Protein AF-0000000072254966 (afdb_homodimer)

Solvent-accessible surface area (backbone atoms only — not comparable to full-atom values): 16870 Å² total; per-residue (Å²): 113,71,63,57,55,50,41,51,53,49,13,50,52,51,27,52,51,52,52,51,55,43,63,76,34,54,67,30,45,53,33,52,59,44,36,44,52,54,52,34,62,50,32,58,75,76,39,90,63,24,69,60,50,33,49,54,46,30,24,39,54,38,12,44,63,61,29,46,61,55,28,50,29,53,67,72,52,50,38,56,61,62,52,63,43,81,63,83,49,84,58,27,58,52,52,12,44,38,51,48,26,46,52,53,34,45,73,71,45,56,86,80,48,75,86,52,45,70,61,46,50,56,46,33,52,51,25,29,51,53,28,47,47,45,41,71,66,41,87,42,62,59,42,38,52,20,47,50,52,30,47,51,53,52,52,48,50,50,60,68,63,58,125,112,72,62,56,55,49,43,51,52,50,13,51,53,50,27,50,50,51,51,52,55,44,63,75,34,55,68,29,45,53,32,54,59,45,35,41,51,55,52,32,61,51,32,58,76,75,37,90,62,23,69,62,51,33,48,55,46,31,24,41,54,38,12,45,63,62,29,46,61,54,27,51,28,53,66,72,53,50,36,58,63,61,51,64,44,80,62,83,50,82,58,28,58,53,52,12,44,38,50,48,26,48,51,53,35,44,70,71,46,56,86,79,46,74,87,52,47,70,61,45,52,56,48,32,52,51,25,30,52,52,29,47,48,46,42,71,66,40,87,42,63,59,42,38,52,20,48,49,52,30,48,50,54,52,53,49,50,51,60,68,63,57,126

Organism: Cyanidioschyzon merolae (strain NIES-3377 / 10D) (NCBI:txid280699)

Foldseek 3Di:
DVLVVVLVVLLVVVLVVLVVVLVVVVVLNVVLLVVLVVQLVVCVVPHPPSLVLSLLLLLLSLLQVSCLVVLVCVQVVVVVVVVVPCPVDPVSNLSSSLVRSLVSSCVNNVVVDDVCVVVSSVSNSVSNCVNNVLSVVDNHSVVSVVVSVVVSVVSVVCSVPVD/DVLVVVLVVLLVVVLVVLVVVLVVVVVLNVVLLVVLVVVLVVCVVPHPVSLVLSLLLLLLSLLQVSCLVVLVCVQVVVVVVVVVPCPVDPVSNLSSSLVRSLVSSCVNNVVVDDVCVVVSSVSNSVSNCVNNVLSVVDNHSVVSVVVSVVVSVVSVVCSVPVD

Sequence (326 aa):
MRDIKQINQESLNLSLRWVKHLWRRPLTLVLSLAQPLLWYWLWQRYHTAAPWRFFMWATFSHGIHSALPLVFDREFGFWDRIWVAPLVSRSSIWISLLGVNWMLTCLTCVWLGYQLLPLMMWLTWLATSLSVGLALWLPSHTSFLASVWLINAFVMLILLDLNMRDIKQINQESLNLSLRWVKHLWRRPLTLVLSLAQPLLWYWLWQRYHTAAPWRFFMWATFSHGIHSALPLVFDREFGFWDRIWVAPLVSRSSIWISLLGVNWMLTCLTCVWLGYQLLPLMMWLTWLATSLSVGLALWLPSHTSFLASVWLINAFVMLILLDLN

Radius of gyration: 21.11 Å; Cα contacts (8 Å, |Δi|>4): 309; chains: 2; bounding box: 71×51×35 Å

pLDDT: mean 86.18, std 11.25, range [48.38, 96.81]

Structure (mmCIF, N/CA/C/O backbone):
data_AF-0000000072254966-model_v1
#
loop_
_entity.id
_entity.type
_entity.pdbx_description
1 polymer 'Ycf38 protein'
#
loop_
_atom_site.group_PDB
_atom_site.id
_atom_site.type_symbol
_atom_site.label_atom_id
_atom_site.label_alt_id
_atom_site.label_comp_id
_atom_site.label_asym_id
_atom_site.label_entity_id
_atom_site.label_seq_id
_atom_site.pdbx_PDB_ins_code
_atom_site.Cartn_x
_atom_site.Cartn_y
_atom_site.Cartn_z
_atom_site.occupancy
_atom_site.B_iso_or_equiv
_atom_site.auth_seq_id
_atom_site.auth_comp_id
_atom_site.auth_asym_id
_atom_site.auth_atom_id
_atom_site.pdbx_PDB_model_num
ATOM 1 N N . MET A 1 1 ? -29.969 20.797 18.719 1 49.38 1 MET A N 1
ATOM 2 C CA . MET A 1 1 ? -30.156 21.047 17.297 1 49.38 1 MET A CA 1
ATOM 3 C C . MET A 1 1 ? -28.953 21.766 16.703 1 49.38 1 MET A C 1
ATOM 5 O O . MET A 1 1 ? -28.562 21.484 15.562 1 49.38 1 MET A O 1
ATOM 9 N N . ARG A 1 2 ? -28.297 22.672 17.516 1 60.19 2 ARG A N 1
ATOM 10 C CA . ARG A 1 2 ? -27.141 23.5 17.172 1 60.19 2 ARG A CA 1
ATOM 11 C C . ARG A 1 2 ? -25.891 22.641 17 1 60.19 2 ARG A C 1
ATOM 13 O O . ARG A 1 2 ? -25.094 22.859 16.078 1 60.19 2 ARG A O 1
ATOM 20 N N . ASP A 1 3 ? -26.125 21.547 17.562 1 80.75 3 ASP A N 1
ATOM 21 C CA . ASP A 1 3 ? -24.938 20.688 17.594 1 80.75 3 ASP A CA 1
ATOM 22 C C . ASP A 1 3 ? -24.828 19.859 16.328 1 80.75 3 ASP A C 1
ATOM 24 O O . ASP A 1 3 ? -23.734 19.703 15.766 1 80.75 3 ASP A O 1
ATOM 28 N N . ILE A 1 4 ? -26.109 19.641 15.766 1 82.69 4 ILE A N 1
ATOM 29 C CA . ILE A 1 4 ? -26.109 18.844 14.547 1 82.69 4 ILE A CA 1
ATOM 30 C C . ILE A 1 4 ? -25.703 19.703 13.359 1 82.69 4 ILE A C 1
ATOM 32 O O . ILE A 1 4 ? -24.984 19.266 12.461 1 82.69 4 ILE A O 1
ATOM 36 N N . LYS A 1 5 ? -26.188 20.969 13.359 1 86.56 5 LYS A N 1
ATOM 37 C CA . LYS A 1 5 ? -25.844 21.891 12.273 1 86.56 5 LYS A CA 1
ATOM 38 C C . LYS A 1 5 ? -24.344 22.172 12.25 1 86.56 5 LYS A C 1
ATOM 40 O O . LYS A 1 5 ? -23.734 22.25 11.172 1 86.56 5 LYS A O 1
ATOM 45 N N . GLN A 1 6 ? -23.812 22.328 13.352 1 85.75 6 GLN A N 1
ATOM 46 C CA . GLN A 1 6 ? -22.391 22.594 13.453 1 85.75 6 GLN A CA 1
ATOM 47 C C . GLN A 1 6 ? -21.562 21.391 12.992 1 85.75 6 GLN A C 1
ATOM 49 O O . GLN A 1 6 ? -20.562 21.547 12.305 1 85.75 6 GLN A O 1
ATOM 54 N N . ILE A 1 7 ? -22.047 20.219 13.359 1 86.94 7 ILE A N 1
ATOM 55 C CA . ILE A 1 7 ? -21.375 19 12.953 1 86.94 7 ILE A CA 1
ATOM 56 C C . ILE A 1 7 ? -21.422 18.859 11.438 1 86.94 7 ILE A C 1
ATOM 58 O O . ILE A 1 7 ? -20.438 18.469 10.805 1 86.94 7 ILE A O 1
ATOM 62 N N . ASN A 1 8 ? -22.516 19.172 10.883 1 91.25 8 ASN A N 1
ATOM 63 C CA . ASN A 1 8 ? -22.672 19.062 9.438 1 91.25 8 ASN A CA 1
ATOM 64 C C . ASN A 1 8 ? -21.766 20.062 8.703 1 91.25 8 ASN A C 1
ATOM 66 O O . ASN A 1 8 ? -21.156 19.703 7.691 1 91.25 8 ASN A O 1
ATOM 70 N N . GLN A 1 9 ? -21.688 21.219 9.188 1 91.25 9 GLN A N 1
ATOM 71 C CA . GLN A 1 9 ? -20.844 22.234 8.555 1 91.25 9 GLN A CA 1
ATOM 72 C C . GLN A 1 9 ? -19.359 21.875 8.672 1 91.25 9 GLN A C 1
ATOM 74 O O . GLN A 1 9 ? -18.609 22.016 7.707 1 91.25 9 GLN A O 1
ATOM 79 N N . GLU A 1 10 ? -19.047 21.422 9.812 1 88.62 10 GLU A N 1
ATOM 80 C CA . GLU A 1 10 ? -17.672 20.984 10.031 1 88.62 10 GLU A CA 1
ATOM 81 C C . GLU A 1 1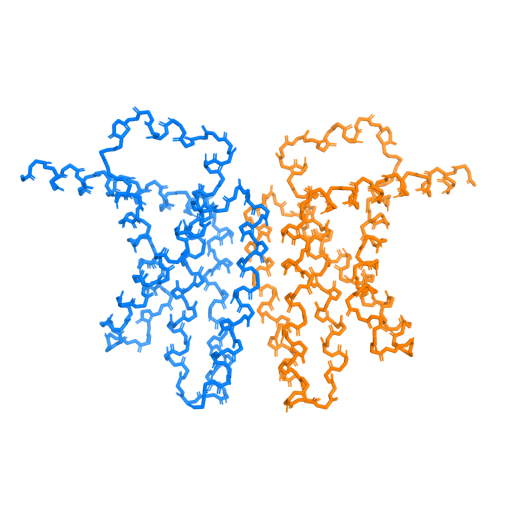0 ? -17.297 19.828 9.125 1 88.62 10 GLU A C 1
ATOM 83 O O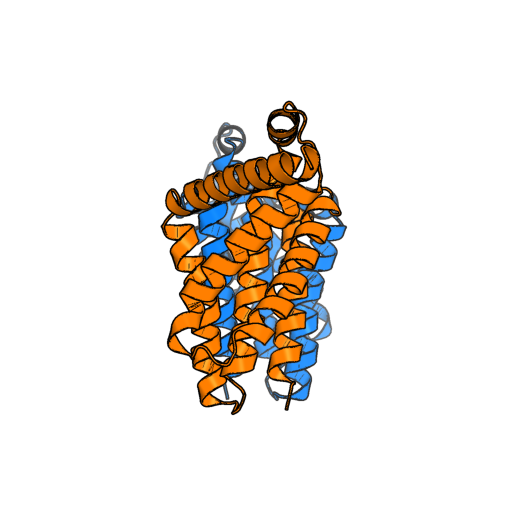 . GLU A 1 10 ? -16.219 19.797 8.531 1 88.62 10 GLU A O 1
ATOM 88 N N . SER A 1 11 ? -18.188 18.891 9.094 1 92.75 11 SER A N 1
ATOM 89 C CA . SER A 1 11 ? -17.953 17.719 8.25 1 92.75 11 SER A CA 1
ATOM 90 C C . SER A 1 11 ? -17.812 18.109 6.785 1 92.75 11 SER A C 1
ATOM 92 O O . SER A 1 11 ? -16.953 17.594 6.074 1 92.75 11 SER A O 1
ATOM 94 N N . LEU A 1 12 ? -18.594 19.016 6.359 1 93.94 12 LEU A N 1
ATOM 95 C CA . LEU A 1 12 ? -18.531 19.453 4.973 1 93.94 12 LEU A CA 1
ATOM 96 C C . LEU A 1 12 ? -17.234 20.188 4.688 1 93.94 12 LEU A C 1
ATOM 98 O O . LEU A 1 12 ? -16.625 20 3.633 1 93.94 12 LEU A O 1
ATOM 102 N N . ASN A 1 13 ? -16.734 21 5.547 1 91.19 13 ASN A N 1
ATOM 103 C CA . ASN A 1 13 ? -15.477 21.719 5.383 1 91.19 13 ASN A CA 1
ATOM 104 C C . ASN A 1 13 ? -14.289 20.75 5.328 1 91.19 13 ASN A C 1
ATOM 106 O O . ASN A 1 13 ? -13.383 20.922 4.512 1 91.19 13 ASN A O 1
ATOM 110 N N . LEU A 1 14 ? -14.375 19.812 6.188 1 90.5 14 LEU A N 1
ATOM 111 C CA . LEU A 1 14 ? -13.312 18.812 6.207 1 90.5 14 LEU A CA 1
ATOM 112 C C . LEU A 1 14 ? -13.312 18 4.926 1 90.5 14 LEU A C 1
ATOM 114 O O . LEU A 1 14 ? -12.25 17.703 4.371 1 90.5 14 LEU A O 1
ATOM 118 N N . SER A 1 15 ? -14.539 17.625 4.535 1 94.5 15 SER A N 1
ATOM 119 C CA . SER A 1 15 ? -14.648 16.891 3.285 1 94.5 15 SER A CA 1
ATOM 120 C C . SER A 1 15 ? -14.078 17.672 2.115 1 94.5 15 SER A C 1
ATOM 122 O O . SER A 1 15 ? -13.344 17.125 1.287 1 94.5 15 SER A O 1
ATOM 124 N N . LEU A 1 16 ? -14.344 18.906 2.004 1 94.06 16 LEU A N 1
ATOM 125 C CA . LEU A 1 16 ? -13.852 19.766 0.926 1 94.06 16 LEU A CA 1
ATOM 126 C C . LEU A 1 16 ? -12.336 19.891 0.977 1 94.06 16 LEU A C 1
ATOM 128 O O . LEU A 1 16 ? -11.672 19.922 -0.065 1 94.06 16 LEU A O 1
ATOM 132 N N . ARG A 1 17 ? -11.844 19.938 2.148 1 89.19 17 ARG A N 1
ATOM 133 C CA . ARG A 1 17 ? -10.391 19.984 2.318 1 89.19 17 ARG A CA 1
ATOM 134 C C . ARG A 1 17 ? -9.734 18.734 1.741 1 89.19 17 ARG A C 1
ATOM 136 O O . ARG A 1 17 ? -8.727 18.812 1.043 1 89.19 17 ARG A O 1
ATOM 143 N N . TRP A 1 18 ? -10.328 17.641 2.012 1 91.25 18 TRP A N 1
ATOM 144 C CA . TRP A 1 18 ? -9.781 16.375 1.536 1 91.25 18 TRP A CA 1
ATOM 145 C C . TRP A 1 18 ? -9.898 16.266 0.019 1 91.25 18 TRP A C 1
ATOM 147 O O . TRP A 1 18 ? -8.969 15.805 -0.649 1 91.25 18 TRP A O 1
ATOM 157 N N . VAL A 1 19 ? -11 16.656 -0.445 1 93.62 19 VAL A N 1
ATOM 158 C CA . VAL A 1 19 ? -11.219 16.609 -1.888 1 93.62 19 VAL A CA 1
ATOM 159 C C . VAL A 1 19 ? -10.211 17.5 -2.592 1 93.62 19 VAL A C 1
ATOM 161 O O . VAL A 1 19 ? -9.633 17.125 -3.615 1 93.62 19 VAL A O 1
ATOM 164 N N . LYS A 1 20 ? -9.992 18.688 -2.082 1 92.56 20 LYS A N 1
ATOM 165 C CA . LYS A 1 20 ? -9.016 19.609 -2.652 1 92.56 20 LYS A CA 1
ATOM 166 C C . LYS A 1 20 ? -7.613 19.016 -2.617 1 92.56 20 LYS A C 1
ATOM 168 O O . LYS A 1 20 ? -6.848 19.172 -3.574 1 92.56 20 LYS A O 1
ATOM 173 N N . HIS A 1 21 ? -7.344 18.391 -1.509 1 87.94 21 HIS A N 1
ATOM 174 C CA . HIS A 1 21 ? -6.055 17.719 -1.361 1 87.94 21 HIS A CA 1
ATOM 175 C C . HIS A 1 21 ? -5.852 16.656 -2.441 1 87.94 21 HIS A C 1
ATOM 177 O O . HIS A 1 21 ? -4.797 16.609 -3.076 1 87.94 21 HIS A O 1
ATOM 183 N N . LEU A 1 22 ? -6.816 15.883 -2.707 1 90.06 22 LEU A N 1
ATOM 184 C CA . LEU A 1 22 ? -6.758 14.836 -3.717 1 90.06 22 LEU A CA 1
ATOM 185 C C . LEU A 1 22 ? -6.664 15.43 -5.117 1 90.06 22 LEU A C 1
ATOM 187 O O . LEU A 1 22 ? -5.922 14.922 -5.965 1 90.06 22 LEU A O 1
ATOM 191 N N . TRP A 1 23 ? -7.375 16.516 -5.305 1 91.25 23 TRP A N 1
ATOM 192 C CA . TRP A 1 23 ? -7.418 17.156 -6.613 1 91.25 23 TRP A CA 1
ATOM 193 C C . TRP A 1 23 ? -6.059 17.75 -6.969 1 91.25 23 TRP A C 1
ATOM 195 O O . TRP A 1 23 ? -5.699 17.844 -8.148 1 91.25 23 TRP A O 1
ATOM 205 N N . ARG A 1 24 ? -5.316 18.141 -6.023 1 92.81 24 ARG A N 1
ATOM 206 C CA . ARG A 1 24 ? -4.016 18.766 -6.23 1 92.81 24 ARG A CA 1
ATOM 207 C C . ARG A 1 24 ? -2.936 17.719 -6.461 1 92.81 24 ARG A C 1
ATOM 209 O O . ARG A 1 24 ? -1.794 18.047 -6.785 1 92.81 24 ARG A O 1
ATOM 216 N N . ARG A 1 25 ? -3.277 16.484 -6.32 1 93 25 ARG A N 1
ATOM 217 C CA . ARG A 1 25 ? -2.377 15.359 -6.551 1 93 25 ARG A CA 1
ATOM 218 C C . ARG A 1 25 ? -2.945 14.406 -7.594 1 93 25 ARG A C 1
ATOM 220 O O . ARG A 1 25 ? -3.254 13.258 -7.289 1 93 25 ARG A O 1
ATOM 227 N N . PRO A 1 26 ? -2.953 14.836 -8.812 1 93.75 26 PRO A N 1
ATOM 228 C CA . PRO A 1 26 ? -3.668 14.086 -9.844 1 93.75 26 PRO A CA 1
ATOM 229 C C . PRO A 1 26 ? -3.057 12.711 -10.102 1 93.75 26 PRO A C 1
ATOM 231 O O . PRO A 1 26 ? -3.781 11.75 -10.391 1 93.75 26 PRO A O 1
ATOM 234 N N . LEU A 1 27 ? -1.745 12.617 -10 1 93.06 27 LEU A N 1
ATOM 235 C CA . LEU A 1 27 ? -1.116 11.312 -10.203 1 93.06 27 LEU A CA 1
ATOM 236 C C . LEU A 1 27 ? -1.581 10.32 -9.148 1 93.06 27 LEU A C 1
ATOM 238 O O . LEU A 1 27 ? -1.918 9.18 -9.469 1 93.06 27 LEU A O 1
ATOM 242 N N . THR A 1 28 ? -1.597 10.766 -7.922 1 92.94 28 THR A N 1
ATOM 243 C CA . THR A 1 28 ? -2.055 9.93 -6.816 1 92.94 28 THR A CA 1
ATOM 244 C C . THR A 1 28 ? -3.516 9.531 -7.008 1 92.94 28 THR A C 1
ATOM 246 O O . THR A 1 28 ? -3.871 8.359 -6.836 1 92.94 28 THR A O 1
ATOM 249 N N . LEU A 1 29 ? -4.297 10.5 -7.391 1 94.06 29 LEU A N 1
ATOM 250 C CA . LEU A 1 29 ? -5.727 10.273 -7.566 1 94.06 29 LEU A CA 1
ATOM 251 C C . LEU A 1 29 ? -5.984 9.258 -8.68 1 94.06 29 LEU A C 1
ATOM 253 O O . LEU A 1 29 ? -6.703 8.273 -8.477 1 94.06 29 LEU A O 1
ATOM 257 N N . VAL A 1 30 ? -5.402 9.391 -9.812 1 95.06 30 VAL A N 1
ATOM 258 C CA . VAL A 1 30 ? -5.621 8.531 -10.977 1 95.06 30 VAL A CA 1
ATOM 259 C C . VAL A 1 30 ? -5.168 7.105 -10.656 1 95.06 30 VAL A C 1
ATOM 261 O O . VAL A 1 30 ? -5.883 6.145 -10.938 1 95.06 30 VAL A O 1
ATOM 264 N N . LEU A 1 31 ? -4.012 7.012 -10.062 1 93.56 31 LEU A N 1
ATOM 265 C CA . LEU A 1 31 ? -3.465 5.695 -9.758 1 93.56 31 LEU A CA 1
ATOM 266 C C . LEU A 1 31 ? -4.32 4.969 -8.727 1 93.56 31 LEU A C 1
ATOM 268 O O . LEU A 1 31 ? -4.527 3.758 -8.828 1 93.56 31 LEU A O 1
ATOM 272 N N . SER A 1 32 ? -4.824 5.695 -7.762 1 92.44 32 SER A N 1
ATOM 273 C CA . SER A 1 32 ? -5.656 5.086 -6.727 1 92.44 32 SER A CA 1
ATOM 274 C C . SER A 1 32 ? -6.996 4.629 -7.297 1 92.44 32 SER A C 1
ATOM 276 O O . SER A 1 32 ? -7.543 3.609 -6.867 1 92.44 32 SER A O 1
ATOM 278 N N . LEU A 1 33 ? -7.512 5.336 -8.266 1 93.69 33 LEU A N 1
ATOM 279 C CA . LEU A 1 33 ? -8.781 4.98 -8.883 1 93.69 33 LEU A CA 1
ATOM 280 C C . LEU A 1 33 ? -8.609 3.814 -9.852 1 93.69 33 LEU A C 1
ATOM 282 O O . LEU A 1 33 ? -9.539 3.041 -10.07 1 93.69 33 LEU A O 1
ATOM 286 N N . ALA A 1 34 ? -7.445 3.701 -10.391 1 94.5 34 ALA A N 1
ATOM 287 C CA . ALA A 1 34 ? -7.172 2.699 -11.414 1 94.5 34 ALA A CA 1
ATOM 288 C C . ALA A 1 34 ? -7.066 1.304 -10.805 1 94.5 34 ALA A C 1
ATOM 290 O O . ALA A 1 34 ? -7.387 0.308 -11.461 1 94.5 34 ALA A O 1
ATOM 291 N N . GLN A 1 35 ? -6.684 1.299 -9.562 1 93.25 35 GLN A N 1
ATOM 292 C CA . GLN A 1 35 ? -6.363 0.006 -8.969 1 93.25 35 GLN A CA 1
ATOM 293 C C . GLN A 1 35 ? -7.605 -0.874 -8.859 1 93.25 35 GLN A C 1
ATOM 295 O O . GLN A 1 35 ? -7.605 -2.018 -9.32 1 93.25 35 GLN A O 1
ATOM 300 N N . PRO A 1 36 ? -8.711 -0.379 -8.344 1 92.12 36 PRO A N 1
ATOM 301 C CA . PRO A 1 36 ? -9.898 -1.229 -8.305 1 92.12 36 PRO A CA 1
ATOM 302 C C . PRO A 1 36 ? -10.383 -1.645 -9.695 1 92.12 36 PRO A C 1
ATOM 304 O O . PRO A 1 36 ? -10.914 -2.744 -9.859 1 92.12 36 PRO A O 1
ATOM 307 N N . LEU A 1 37 ? -10.18 -0.864 -10.68 1 92.06 37 LEU A N 1
ATOM 308 C CA . LEU A 1 37 ? -10.586 -1.167 -12.047 1 92.06 37 LEU A CA 1
ATOM 309 C C . LEU A 1 37 ? -9.773 -2.324 -12.617 1 92.06 37 LEU A C 1
ATOM 311 O O . LEU A 1 37 ? -10.297 -3.148 -13.367 1 92.06 37 LEU A O 1
ATOM 315 N N . LEU A 1 38 ? -8.617 -2.318 -12.266 1 91.12 38 LEU A N 1
ATOM 316 C CA . LEU A 1 38 ? -7.762 -3.414 -12.711 1 91.12 38 LEU A CA 1
ATOM 317 C C . LEU A 1 38 ? -8.266 -4.75 -12.172 1 91.12 38 LEU A C 1
ATOM 319 O O . LEU A 1 38 ? -8.344 -5.734 -12.906 1 91.12 38 LEU A O 1
ATOM 323 N N . TRP A 1 39 ? -8.602 -4.77 -10.914 1 89.5 39 TRP A N 1
ATOM 324 C CA . TRP A 1 39 ? -9.141 -5.988 -10.312 1 89.5 39 TRP A CA 1
ATOM 325 C C . TRP A 1 39 ? -10.469 -6.367 -10.953 1 89.5 39 TRP A C 1
ATOM 327 O O . TRP A 1 39 ? -10.766 -7.551 -11.133 1 89.5 39 TRP A O 1
ATOM 337 N N . TYR A 1 40 ? -11.273 -5.355 -11.227 1 88.88 40 TYR A N 1
ATOM 338 C CA . TYR A 1 40 ? -12.547 -5.648 -11.867 1 88.88 40 TYR A CA 1
ATOM 339 C C . TYR A 1 40 ? -12.336 -6.367 -13.195 1 88.88 40 TYR A C 1
ATOM 341 O O . TYR A 1 40 ? -13.07 -7.297 -13.531 1 88.88 40 TYR A O 1
ATOM 349 N N . TRP A 1 41 ? -11.414 -5.906 -13.961 1 85.88 41 TRP A N 1
ATOM 350 C CA . TRP A 1 41 ? -11.086 -6.539 -15.234 1 85.88 41 TRP A CA 1
ATOM 351 C C . TRP A 1 41 ? -10.805 -8.023 -15.039 1 85.88 41 TRP A C 1
ATOM 353 O O . TRP A 1 41 ? -11.25 -8.859 -15.836 1 85.88 41 TRP A O 1
ATOM 363 N N . LEU A 1 42 ? -10.227 -8.43 -14.008 1 80.5 42 LEU A N 1
ATOM 364 C CA . LEU A 1 42 ? -9.883 -9.812 -13.727 1 80.5 42 LEU A CA 1
ATOM 365 C C . LEU A 1 42 ? -11.109 -10.586 -13.25 1 80.5 42 LEU A C 1
ATOM 367 O O . LEU A 1 42 ? -11.359 -11.703 -13.703 1 80.5 42 LEU A O 1
ATOM 371 N N . TRP A 1 43 ? -11.734 -9.984 -12.367 1 83.69 43 TRP A N 1
ATOM 372 C CA . TRP A 1 43 ? -12.875 -10.68 -11.773 1 83.69 43 TRP A CA 1
ATOM 373 C C . TRP A 1 43 ? -13.953 -10.953 -12.812 1 83.69 43 TRP A C 1
ATOM 375 O O . TRP A 1 43 ? -14.625 -11.984 -12.758 1 83.69 43 TRP A O 1
ATOM 385 N N . GLN A 1 44 ? -14.078 -10.031 -13.703 1 84.25 44 GLN A N 1
ATOM 386 C CA . GLN A 1 44 ? -15.086 -10.227 -14.742 1 84.25 44 GLN A CA 1
ATOM 387 C C . GLN A 1 44 ? -14.773 -11.453 -15.594 1 84.25 44 GLN A C 1
ATOM 389 O O . GLN A 1 44 ? -15.688 -12.102 -16.109 1 84.25 44 GLN A O 1
ATOM 394 N N . ARG A 1 45 ? -13.555 -11.852 -15.719 1 82.5 45 ARG A N 1
ATOM 395 C CA . ARG A 1 45 ? -13.141 -12.977 -16.562 1 82.5 45 ARG A CA 1
ATOM 396 C C . ARG A 1 45 ? -13.344 -14.305 -15.836 1 82.5 45 ARG A C 1
ATOM 398 O O . ARG A 1 45 ? -13.664 -15.312 -16.469 1 82.5 45 ARG A O 1
ATOM 405 N N . TYR A 1 46 ? -13.281 -14.234 -14.516 1 77.06 46 TYR A N 1
ATOM 406 C CA . TYR A 1 46 ? -13.164 -15.523 -13.844 1 77.06 46 TYR A CA 1
ATOM 407 C C . TYR A 1 46 ? -14.328 -15.727 -12.875 1 77.06 46 TYR A C 1
ATOM 409 O O . TYR A 1 46 ? -14.5 -16.828 -12.336 1 77.06 46 TYR A O 1
ATOM 417 N N . HIS A 1 47 ? -15.094 -14.688 -12.617 1 79.44 47 HIS A N 1
ATOM 418 C CA . HIS A 1 47 ? -16.125 -14.82 -11.586 1 79.44 47 HIS A CA 1
ATOM 419 C C . HIS A 1 47 ? -17.438 -14.211 -12.031 1 79.44 47 HIS A C 1
ATOM 421 O O . HIS A 1 47 ? -17.453 -13.141 -12.648 1 79.44 47 HIS A O 1
ATOM 427 N N . THR A 1 48 ? -18.5 -14.812 -11.734 1 79.75 48 THR A N 1
ATOM 428 C CA . THR A 1 48 ? -19.828 -14.328 -12.078 1 79.75 48 THR A CA 1
ATOM 429 C C . THR A 1 48 ? -20.219 -13.156 -11.188 1 79.75 48 THR A C 1
ATOM 431 O O . THR A 1 48 ? -20.875 -12.219 -11.641 1 79.75 48 THR A O 1
ATOM 434 N N . ALA A 1 49 ? -19.828 -13.117 -9.945 1 85.31 49 ALA A N 1
ATOM 435 C CA . ALA A 1 49 ? -20.203 -12.055 -9.023 1 85.31 49 ALA A CA 1
ATOM 436 C C . ALA A 1 49 ? -19.188 -10.922 -9.047 1 85.31 49 ALA A C 1
ATOM 438 O O . ALA A 1 49 ? -18.859 -10.344 -8 1 85.31 49 ALA A O 1
ATOM 439 N N . ALA A 1 50 ? -18.688 -10.602 -10.203 1 87.44 50 ALA A N 1
ATOM 440 C CA . ALA A 1 50 ? -17.641 -9.609 -10.375 1 87.44 50 ALA A CA 1
ATOM 441 C C . ALA A 1 50 ? -18.094 -8.227 -9.906 1 87.44 50 ALA A C 1
ATOM 443 O O . ALA A 1 50 ? -17.328 -7.512 -9.242 1 87.44 50 ALA A O 1
ATOM 444 N N . PRO A 1 51 ? -19.375 -7.836 -10.078 1 85.44 51 PRO A N 1
ATOM 445 C CA . PRO A 1 51 ? -19.781 -6.5 -9.633 1 85.44 51 PRO A CA 1
ATOM 446 C C . PRO A 1 51 ? -19.75 -6.344 -8.117 1 85.44 51 PRO A C 1
ATOM 448 O O . PRO A 1 51 ? -19.297 -5.309 -7.609 1 85.44 51 PRO A O 1
ATOM 451 N N . TRP A 1 52 ? -20.094 -7.387 -7.449 1 84.81 52 TRP A N 1
ATOM 452 C CA . TRP A 1 52 ? -20.078 -7.336 -5.988 1 84.81 52 TRP A CA 1
ATOM 453 C C . TRP A 1 52 ? -18.641 -7.273 -5.469 1 84.81 52 TRP A C 1
ATOM 455 O O . TRP A 1 52 ? -18.344 -6.512 -4.547 1 84.81 52 TRP A O 1
ATOM 465 N N . ARG A 1 53 ? -17.781 -8.078 -6.055 1 88.56 53 ARG A N 1
ATOM 466 C CA . ARG A 1 53 ? -16.359 -8.078 -5.68 1 88.56 53 ARG A CA 1
ATOM 467 C C . ARG A 1 53 ? -15.719 -6.727 -5.961 1 88.56 53 ARG A C 1
ATOM 469 O O . ARG A 1 53 ? -14.906 -6.242 -5.168 1 88.56 53 ARG A O 1
ATOM 476 N N . PHE A 1 54 ? -16.188 -6.191 -7 1 90.44 54 PHE A N 1
ATOM 477 C CA . PHE A 1 54 ? -15.68 -4.887 -7.414 1 90.44 54 PHE A CA 1
ATOM 478 C C . PHE A 1 54 ? -16.062 -3.809 -6.414 1 90.44 54 PHE A C 1
ATOM 480 O O . PHE A 1 54 ? -15.219 -3.029 -5.969 1 90.44 54 PHE A O 1
ATOM 487 N N . PHE A 1 55 ? -17.219 -3.84 -5.992 1 89.25 55 PHE A N 1
ATOM 488 C CA . PHE A 1 55 ? -17.703 -2.85 -5.039 1 89.25 55 PHE A CA 1
ATOM 489 C C . PHE A 1 55 ? -16.984 -2.986 -3.701 1 89.25 55 PHE A C 1
ATOM 491 O O . PHE A 1 55 ? -16.562 -1.989 -3.113 1 89.25 55 PHE A O 1
ATOM 498 N N . MET A 1 56 ? -16.891 -4.117 -3.291 1 90.69 56 MET A N 1
ATOM 499 C CA . MET A 1 56 ? -16.203 -4.355 -2.021 1 90.69 56 MET A CA 1
ATOM 500 C C . MET A 1 56 ? -14.758 -3.883 -2.082 1 90.69 56 MET A C 1
ATOM 502 O O . MET A 1 56 ? -14.289 -3.197 -1.174 1 90.69 56 MET A O 1
ATOM 506 N N . TRP A 1 57 ? -14.188 -4.195 -3.213 1 92.62 57 TRP A N 1
ATOM 507 C CA . TRP A 1 57 ? -12.789 -3.826 -3.342 1 92.62 57 TRP A CA 1
ATOM 508 C C . TRP A 1 57 ? -12.633 -2.314 -3.475 1 92.62 57 TRP A C 1
ATOM 510 O O . TRP A 1 57 ? -11.742 -1.719 -2.857 1 92.62 57 TRP A O 1
ATOM 520 N N . ALA A 1 58 ? -13.477 -1.712 -4.25 1 93.38 58 ALA A N 1
ATOM 521 C CA . ALA A 1 58 ? -13.391 -0.273 -4.488 1 93.38 58 ALA A CA 1
ATOM 522 C C . ALA A 1 58 ? -13.602 0.51 -3.197 1 93.38 58 ALA A C 1
ATOM 524 O O . ALA A 1 58 ? -12.828 1.417 -2.881 1 93.38 58 ALA A O 1
ATOM 525 N N . THR A 1 59 ? -14.625 0.161 -2.457 1 93.56 59 THR A N 1
ATOM 526 C CA . THR A 1 59 ? -14.914 0.881 -1.222 1 93.56 59 THR A CA 1
ATOM 527 C C . THR A 1 59 ? -13.773 0.724 -0.223 1 93.56 59 THR A C 1
ATOM 529 O O . THR A 1 59 ? -13.398 1.681 0.459 1 93.56 59 THR A O 1
ATOM 532 N N . PHE A 1 60 ? -13.281 -0.434 -0.148 1 94.38 60 PHE A N 1
ATOM 533 C CA . PHE A 1 60 ? -12.18 -0.704 0.763 1 94.38 60 PHE A CA 1
ATOM 534 C C . PHE A 1 60 ? -10.938 0.076 0.351 1 94.38 60 PHE A C 1
ATOM 536 O O . PHE A 1 60 ? -10.32 0.759 1.175 1 94.38 60 PHE A O 1
ATOM 543 N N . SER A 1 61 ? -10.555 -0.041 -0.881 1 94.38 61 SER A N 1
ATOM 544 C CA . SER A 1 61 ? -9.383 0.656 -1.398 1 94.38 61 SER A CA 1
ATOM 545 C C . SER A 1 61 ? -9.516 2.166 -1.224 1 94.38 61 SER A C 1
ATOM 547 O O . SER A 1 61 ? -8.594 2.822 -0.737 1 94.38 61 SER A O 1
ATOM 549 N N . HIS A 1 62 ? -10.641 2.764 -1.551 1 95.19 62 HIS A N 1
ATOM 550 C CA . HIS A 1 62 ? -10.852 4.203 -1.425 1 95.19 62 HIS A CA 1
ATOM 551 C C . HIS A 1 62 ? -10.859 4.633 0.038 1 95.19 62 HIS A C 1
ATOM 553 O O . HIS A 1 62 ? -10.422 5.734 0.37 1 95.19 62 HIS A O 1
ATOM 559 N N . GLY A 1 63 ? -11.398 3.771 0.892 1 94.88 63 GLY A N 1
ATOM 560 C CA . GLY A 1 63 ? -11.336 4.051 2.318 1 94.88 63 GLY A CA 1
ATOM 561 C C . GLY A 1 63 ? -9.922 4.234 2.834 1 94.88 63 GLY A C 1
ATOM 562 O O . GLY A 1 63 ? -9.648 5.164 3.596 1 94.88 63 GLY A O 1
ATOM 563 N N . ILE A 1 64 ? -9.07 3.424 2.377 1 93.31 64 ILE A N 1
ATOM 564 C CA . ILE A 1 64 ? -7.668 3.494 2.773 1 93.31 64 ILE A CA 1
ATOM 565 C C . ILE A 1 64 ? -7.051 4.789 2.25 1 93.31 64 ILE A C 1
ATOM 567 O O . ILE A 1 64 ? -6.414 5.531 3.006 1 93.31 64 ILE A O 1
ATOM 571 N N . HIS A 1 65 ? -7.254 5.07 1.021 1 91.81 65 HIS A N 1
ATOM 572 C CA . HIS A 1 65 ? -6.664 6.25 0.401 1 91.81 65 HIS A CA 1
ATOM 573 C C . HIS A 1 65 ? -7.195 7.531 1.036 1 91.81 65 HIS A C 1
ATOM 575 O O . HIS A 1 65 ? -6.465 8.516 1.167 1 91.81 65 HIS A O 1
ATOM 581 N N . SER A 1 66 ? -8.398 7.52 1.413 1 91.88 66 SER A N 1
ATOM 582 C CA . SER A 1 66 ? -8.992 8.711 2.012 1 91.88 66 SER A CA 1
ATOM 583 C C . SER A 1 66 ? -8.508 8.906 3.445 1 91.88 66 SER A C 1
ATOM 585 O O . SER A 1 66 ? -8.469 10.031 3.945 1 91.88 66 SER A O 1
ATOM 587 N N . ALA A 1 67 ? -8.102 7.836 4.105 1 93.06 67 ALA A N 1
ATOM 588 C CA . ALA A 1 67 ? -7.703 7.918 5.508 1 93.06 67 ALA A CA 1
ATOM 589 C C . ALA A 1 67 ? -6.211 8.219 5.637 1 93.06 67 ALA A C 1
ATOM 591 O O . ALA A 1 67 ? -5.746 8.633 6.699 1 93.06 67 ALA A O 1
ATOM 592 N N . LEU A 1 68 ? -5.492 8.078 4.586 1 90.94 68 LEU A N 1
ATOM 593 C CA . LEU A 1 68 ? -4.039 8.188 4.617 1 90.94 68 LEU A CA 1
ATOM 594 C C . LEU A 1 68 ? -3.607 9.586 5.047 1 90.94 68 LEU A C 1
ATOM 596 O O . LEU A 1 68 ? -2.748 9.734 5.918 1 90.94 68 LEU A O 1
ATOM 600 N N . PRO A 1 69 ? -4.164 10.633 4.461 1 88.81 69 PRO A N 1
ATOM 601 C CA . PRO A 1 69 ? -3.76 11.977 4.898 1 88.81 69 PRO A CA 1
ATOM 602 C C . PRO A 1 69 ? -3.982 12.203 6.391 1 88.81 69 PRO A C 1
ATOM 604 O O . PRO A 1 69 ? -3.23 12.945 7.023 1 88.81 69 PRO A O 1
ATOM 607 N N . LEU A 1 70 ? -5.008 11.578 6.879 1 90 70 LEU A N 1
ATOM 608 C CA . LEU A 1 70 ? -5.281 11.68 8.312 1 90 70 LEU A CA 1
ATOM 609 C C . LEU A 1 70 ? -4.113 11.141 9.125 1 90 70 LEU A C 1
ATOM 611 O O . LEU A 1 70 ? -3.768 11.703 10.172 1 90 70 LEU A O 1
ATOM 615 N N . VAL A 1 71 ? -3.461 10.094 8.719 1 91.62 71 VAL A N 1
ATOM 616 C CA . VAL A 1 71 ? -2.328 9.484 9.414 1 91.62 71 VAL A CA 1
ATOM 617 C C . VAL A 1 71 ? -1.149 10.453 9.422 1 91.62 71 VAL A C 1
ATOM 619 O O . VAL A 1 71 ? -0.527 10.672 10.461 1 91.62 71 VAL A O 1
ATOM 622 N N . PHE A 1 72 ? -0.909 11.078 8.312 1 88.25 72 PHE A N 1
ATOM 623 C CA . PHE A 1 72 ? 0.207 12.016 8.203 1 88.25 72 PHE A CA 1
ATOM 624 C C . PHE A 1 72 ? -0.06 13.273 9.008 1 88.25 72 PHE A C 1
ATOM 626 O O . PHE A 1 72 ? 0.849 13.82 9.641 1 88.25 72 PHE A O 1
ATOM 633 N N . ASP A 1 73 ? -1.293 13.75 8.953 1 86.12 73 ASP A N 1
ATOM 634 C CA . ASP A 1 73 ? -1.656 14.914 9.75 1 86.12 73 ASP A CA 1
ATOM 635 C C . ASP A 1 73 ? -1.447 14.648 11.234 1 86.12 73 ASP A C 1
ATOM 637 O O . ASP A 1 73 ? -0.993 15.531 11.977 1 86.12 73 ASP A O 1
ATOM 641 N N . ARG A 1 74 ? -1.77 13.508 11.648 1 86.31 74 ARG A N 1
ATOM 642 C CA . ARG A 1 74 ? -1.618 13.125 13.047 1 86.31 74 ARG A CA 1
ATOM 643 C C . ARG A 1 74 ? -0.146 12.977 13.414 1 86.31 74 ARG A C 1
ATOM 645 O O . ARG A 1 74 ? 0.288 13.469 14.461 1 86.31 74 ARG A O 1
ATOM 652 N N . GLU A 1 75 ? 0.579 12.359 12.586 1 85.56 75 GLU A N 1
ATOM 653 C CA . GLU A 1 75 ? 1.971 12.039 12.883 1 85.56 75 GLU A CA 1
ATOM 654 C C . GLU A 1 75 ? 2.852 13.289 12.82 1 85.56 75 GLU A C 1
ATOM 656 O O . GLU A 1 75 ? 3.795 13.422 13.602 1 85.56 75 GLU A O 1
ATOM 661 N N . PHE A 1 76 ? 2.574 14.156 11.93 1 82 76 PHE A N 1
ATOM 662 C CA . PHE A 1 76 ? 3.439 15.312 11.75 1 82 76 PHE A CA 1
ATOM 663 C C . PHE A 1 76 ? 2.889 16.516 12.492 1 82 76 PHE A C 1
ATOM 665 O O . PHE A 1 76 ? 3.445 17.625 12.406 1 82 76 PHE A O 1
ATOM 672 N N . GLY A 1 77 ? 1.891 16.328 13.312 1 75.88 77 GLY A N 1
ATOM 673 C CA . GLY A 1 77 ? 1.392 17.312 14.25 1 75.88 77 GLY A CA 1
ATOM 674 C C . GLY A 1 77 ? 0.491 18.344 13.602 1 75.88 77 GLY A C 1
ATOM 675 O O . GLY A 1 77 ? 0.309 19.438 14.133 1 75.88 77 GLY A O 1
ATOM 676 N N . PHE A 1 78 ? 0.163 18.125 12.414 1 71.69 78 PHE A N 1
ATOM 677 C CA . PHE A 1 78 ? -0.757 19.047 11.766 1 71.69 78 PHE A CA 1
ATOM 678 C C . PHE A 1 78 ? -2.156 18.922 12.359 1 71.69 78 PHE A C 1
ATOM 680 O O . PHE A 1 78 ? -2.971 19.844 12.234 1 71.69 78 PHE A O 1
ATOM 687 N N . TRP A 1 79 ? -2.244 17.766 12.938 1 65.38 79 TRP A N 1
ATOM 688 C CA . TRP A 1 79 ? -3.521 17.422 13.555 1 65.38 79 TRP A CA 1
ATOM 689 C C . TRP A 1 79 ? -3.871 18.406 14.672 1 65.38 79 TRP A C 1
ATOM 691 O O . TRP A 1 79 ? -5.035 18.781 14.828 1 65.38 79 TRP A O 1
ATOM 701 N N . ASP A 1 80 ? -2.918 18.812 15.359 1 61.5 80 ASP A N 1
ATOM 702 C CA . ASP A 1 80 ? -3.121 19.766 16.453 1 61.5 80 ASP A CA 1
ATOM 703 C C . ASP A 1 80 ? -3.668 21.094 15.922 1 61.5 80 ASP A C 1
ATOM 705 O O . ASP A 1 80 ? -4.406 21.781 16.625 1 61.5 80 ASP A O 1
ATOM 709 N N . ARG A 1 81 ? -3.297 21.359 14.805 1 61.03 81 ARG A N 1
ATOM 710 C CA . ARG A 1 81 ? -3.781 22.594 14.219 1 61.03 81 ARG A CA 1
ATOM 711 C C . ARG A 1 81 ? -5.23 22.469 13.766 1 61.03 81 ARG A C 1
ATOM 713 O O . ARG A 1 81 ? -5.984 23.438 13.773 1 61.03 81 ARG A O 1
ATOM 720 N N . ILE A 1 82 ? -5.508 21.344 13.312 1 57.91 82 ILE A N 1
ATOM 721 C CA . ILE A 1 82 ? -6.891 21.078 12.938 1 57.91 82 ILE A CA 1
ATOM 722 C C . ILE A 1 82 ? -7.766 21.031 14.188 1 57.91 82 ILE A C 1
ATOM 724 O O . ILE A 1 82 ? -8.922 21.453 14.156 1 57.91 82 ILE A O 1
ATOM 728 N N . TRP A 1 83 ? -7.035 20.531 15.156 1 55.41 83 TRP A N 1
ATOM 729 C CA . TRP A 1 83 ? -7.777 20.359 16.406 1 55.41 83 TRP A CA 1
ATOM 730 C C . TRP A 1 83 ? -7.785 21.641 17.219 1 55.41 83 TRP A C 1
ATOM 732 O O . TRP A 1 83 ? -8.305 21.672 18.328 1 55.41 83 TRP A O 1
ATOM 742 N N . VAL A 1 84 ? -6.996 22.609 16.75 1 51.5 84 VAL A N 1
ATOM 743 C CA . VAL A 1 84 ? -7.105 23.844 17.516 1 51.5 84 VAL A CA 1
ATOM 744 C C . VAL A 1 84 ? -8.547 24.359 17.469 1 51.5 84 VAL A C 1
ATOM 746 O O . VAL A 1 84 ? -8.977 25.094 18.359 1 51.5 84 VAL A O 1
ATOM 749 N N . ALA A 1 85 ? -9.188 24.125 16.422 1 50.03 85 ALA A N 1
ATOM 750 C CA . ALA A 1 85 ? -10.578 24.578 16.453 1 50.03 85 ALA A CA 1
ATOM 751 C C . ALA A 1 85 ? -11.453 23.594 17.234 1 50.03 85 ALA A C 1
ATOM 753 O O . ALA A 1 85 ? -11.156 22.391 17.281 1 50.03 85 ALA A O 1
ATOM 754 N N . PRO A 1 86 ? -12.18 24.078 18.109 1 48.47 86 PRO A N 1
ATOM 755 C CA . PRO A 1 86 ? -13.102 23.188 18.812 1 48.47 86 PRO A CA 1
ATOM 756 C C . PRO A 1 86 ? -13.68 22.109 17.906 1 48.47 86 PRO A C 1
ATOM 758 O O . PRO A 1 86 ? -14.602 22.375 17.125 1 48.47 86 PRO A O 1
ATOM 761 N N . LEU A 1 87 ? -12.75 21.422 17.188 1 52.88 87 LEU A N 1
ATOM 762 C CA . LEU A 1 87 ? -13.461 20.328 16.516 1 52.88 87 LEU A CA 1
ATOM 763 C C . LEU A 1 87 ? -14.516 19.734 17.438 1 52.88 87 LEU A C 1
ATOM 765 O O . LEU A 1 87 ? -14.219 19.344 18.562 1 52.88 87 LEU A O 1
ATOM 769 N N . VAL A 1 88 ? -15.703 20.219 17.312 1 53.69 88 VAL A N 1
ATOM 770 C CA . VAL A 1 88 ? -16.781 19.75 18.172 1 53.69 88 VAL A CA 1
ATOM 771 C C . VAL A 1 88 ? -16.703 18.25 18.344 1 53.69 88 VAL A C 1
ATOM 773 O O . VAL A 1 88 ? -16.859 17.734 19.453 1 53.69 88 VAL A O 1
ATOM 776 N N . SER A 1 89 ? -16.688 17.234 17.125 1 62.59 89 SER A N 1
ATOM 777 C CA . SER A 1 89 ? -16.891 15.82 17.422 1 62.59 89 SER A CA 1
ATOM 778 C C . SER A 1 89 ? -15.992 14.93 16.562 1 62.59 89 SER A C 1
ATOM 780 O O . SER A 1 89 ? -15.742 15.227 15.398 1 62.59 89 SER A O 1
ATOM 782 N N . ARG A 1 90 ? -15.094 14.109 17.078 1 76.38 90 ARG A N 1
ATOM 783 C CA . ARG A 1 90 ? -14.453 12.969 16.422 1 76.38 90 ARG A CA 1
ATOM 784 C C . ARG A 1 90 ? -15.352 12.383 15.336 1 76.38 90 ARG A C 1
ATOM 786 O O . ARG A 1 90 ? -14.867 11.836 14.344 1 76.38 90 ARG A O 1
ATOM 793 N N . SER A 1 91 ? -16.578 12.812 15.438 1 87.81 91 SER A N 1
ATOM 794 C CA . SER A 1 91 ? -17.547 12.297 14.492 1 87.81 91 SER A CA 1
ATOM 795 C C . SER A 1 91 ? -17.5 13.047 13.164 1 87.81 91 SER A C 1
ATOM 797 O O . SER A 1 91 ? -17.797 12.484 12.109 1 87.81 91 SER A O 1
ATOM 799 N N . SER A 1 92 ? -16.984 14.281 13.195 1 90.75 92 SER A N 1
ATOM 800 C CA . SER A 1 92 ? -16.922 15.07 11.977 1 90.75 92 SER A CA 1
ATOM 801 C C . SER A 1 92 ? -15.844 14.539 11.031 1 90.75 92 SER A C 1
ATOM 803 O O . SER A 1 92 ? -16.016 14.578 9.812 1 90.75 92 SER A O 1
ATOM 805 N N . ILE A 1 93 ? -14.82 14.031 11.602 1 90.38 93 ILE A N 1
ATOM 806 C CA . ILE A 1 93 ? -13.742 13.453 10.805 1 90.38 93 ILE A CA 1
ATOM 807 C C . ILE A 1 93 ? -14.25 12.211 10.078 1 90.38 93 ILE A C 1
ATOM 809 O O . ILE A 1 93 ? -14.094 12.078 8.859 1 90.38 93 ILE A O 1
ATOM 813 N N . TRP A 1 94 ? -14.898 11.453 10.852 1 93.88 94 TRP A N 1
ATOM 814 C CA . TRP A 1 94 ? -15.43 10.219 10.289 1 93.88 94 TRP A CA 1
ATOM 815 C C . TRP A 1 94 ? -16.453 10.516 9.195 1 93.88 94 TRP A C 1
ATOM 817 O O . TRP A 1 94 ? -16.391 9.93 8.117 1 93.88 94 TRP A O 1
ATOM 827 N N . ILE A 1 95 ? -17.312 11.383 9.477 1 94.94 95 ILE A N 1
ATOM 828 C CA . ILE A 1 95 ? -18.375 11.727 8.523 1 94.94 95 ILE A CA 1
ATOM 829 C C . ILE A 1 95 ? -17.75 12.305 7.254 1 94.94 95 ILE A C 1
ATOM 831 O O . ILE A 1 95 ? -18.203 12.008 6.145 1 94.94 95 ILE A O 1
ATOM 835 N N . SER A 1 96 ? -16.797 13.141 7.422 1 95.25 96 SER A N 1
ATOM 836 C CA . SER A 1 96 ? -16.141 13.758 6.266 1 95.25 96 SER A CA 1
ATOM 837 C C . SER A 1 96 ? -15.477 12.711 5.383 1 95.25 96 SER A C 1
ATOM 839 O O . SER A 1 96 ? -15.594 12.758 4.156 1 95.25 96 SER A O 1
ATOM 841 N N . LEU A 1 97 ? -14.852 11.773 5.973 1 96 97 LEU A N 1
ATOM 842 C CA . LEU A 1 97 ? -14.133 10.75 5.223 1 96 97 LEU A CA 1
ATOM 843 C C . LEU A 1 97 ? -15.102 9.75 4.602 1 96 97 LEU A C 1
ATOM 845 O O . LEU A 1 97 ? -14.836 9.203 3.529 1 96 97 LEU A O 1
ATOM 849 N N . LEU A 1 98 ? -16.219 9.586 5.297 1 96.81 98 LEU A N 1
ATOM 850 C CA . LEU A 1 98 ? -17.281 8.789 4.707 1 96.81 98 LEU A CA 1
ATOM 851 C C . LEU A 1 98 ? -17.781 9.414 3.404 1 96.81 98 LEU A C 1
ATOM 853 O O . LEU A 1 98 ? -17.984 8.711 2.412 1 96.81 98 LEU A O 1
ATOM 857 N N . GLY A 1 99 ? -17.906 10.688 3.469 1 95.69 99 GLY A N 1
ATOM 858 C CA . GLY A 1 99 ? -18.328 11.398 2.271 1 95.69 99 GLY A CA 1
ATOM 859 C C . GLY A 1 99 ? -17.328 11.289 1.132 1 95.69 99 GLY A C 1
ATOM 860 O O . GLY A 1 99 ? -17.719 11.078 -0.02 1 95.69 99 GLY A O 1
ATOM 861 N N . VAL A 1 100 ? -16.109 11.43 1.42 1 96.19 100 VAL A N 1
ATOM 862 C CA . VAL A 1 100 ? -15.078 11.367 0.396 1 96.19 100 VAL A CA 1
ATOM 863 C C . VAL A 1 100 ? -15.016 9.961 -0.19 1 96.19 100 VAL A C 1
ATOM 865 O O . VAL A 1 100 ? -14.953 9.789 -1.409 1 96.19 100 VAL A O 1
ATOM 868 N N . ASN A 1 101 ? -14.992 8.922 0.705 1 96.69 101 ASN A N 1
ATOM 869 C CA . ASN A 1 101 ? -15 7.539 0.241 1 96.69 101 ASN A CA 1
ATOM 870 C C . ASN A 1 101 ? -16.203 7.25 -0.649 1 96.69 101 ASN A C 1
ATOM 872 O O . ASN A 1 101 ? -16.078 6.598 -1.685 1 96.69 101 ASN A O 1
ATOM 876 N N . TRP A 1 102 ? -17.328 7.77 -0.239 1 93.62 102 TRP A N 1
ATOM 877 C CA . TRP A 1 102 ? -18.531 7.594 -1.031 1 93.62 102 TRP A CA 1
ATOM 878 C C . TRP A 1 102 ? -18.391 8.234 -2.406 1 93.62 102 TRP A C 1
ATOM 880 O O . TRP A 1 102 ? -18.734 7.633 -3.422 1 93.62 102 TRP A O 1
ATOM 890 N N . MET A 1 103 ? -17.906 9.383 -2.451 1 93.25 103 MET A N 1
ATOM 891 C CA . MET A 1 103 ? -17.703 10.102 -3.709 1 93.25 103 MET A CA 1
ATOM 892 C C . MET A 1 103 ? -16.766 9.328 -4.633 1 93.25 103 MET A C 1
ATOM 894 O O . MET A 1 103 ? -17.062 9.141 -5.812 1 93.25 103 MET A O 1
ATOM 898 N N . LEU A 1 104 ? -15.664 8.867 -4.176 1 94.44 104 LEU A N 1
ATOM 899 C CA . LEU A 1 104 ? -14.688 8.141 -4.98 1 94.44 104 LEU A CA 1
ATOM 900 C C . LEU A 1 104 ? -15.266 6.816 -5.469 1 94.44 104 LEU A C 1
ATOM 902 O O . LEU A 1 104 ? -15.023 6.414 -6.609 1 94.44 104 LEU A O 1
ATOM 906 N N . THR A 1 105 ? -15.977 6.133 -4.57 1 93.12 105 THR A N 1
ATOM 907 C CA . THR A 1 105 ? -16.609 4.871 -4.941 1 93.12 105 THR A CA 1
ATOM 908 C C . THR A 1 105 ? -17.625 5.082 -6.059 1 93.12 105 THR A C 1
ATOM 910 O O . THR A 1 105 ? -17.703 4.289 -6.996 1 93.12 105 THR A O 1
ATOM 913 N N . CYS A 1 106 ? -18.391 6.129 -5.938 1 90 106 CYS A N 1
ATOM 914 C CA . CYS A 1 106 ? -19.344 6.441 -6.992 1 90 106 CYS A CA 1
ATOM 915 C C . CYS A 1 106 ? -18.625 6.738 -8.305 1 90 106 CYS A C 1
ATOM 917 O O . CYS A 1 106 ? -19.062 6.293 -9.367 1 90 106 CYS A O 1
ATOM 919 N N . LEU A 1 107 ? -17.594 7.453 -8.25 1 89.94 107 LEU A N 1
ATOM 920 C CA . LEU A 1 107 ? -16.828 7.785 -9.445 1 89.94 107 LEU A CA 1
ATOM 921 C C . LEU A 1 107 ? -16.312 6.52 -10.117 1 89.94 107 LEU A C 1
ATOM 923 O O . LEU A 1 107 ? -16.266 6.445 -11.352 1 89.94 107 LEU A O 1
ATOM 927 N N . THR A 1 108 ? -15.93 5.531 -9.336 1 91.19 108 THR A N 1
ATOM 928 C CA . THR A 1 108 ? -15.312 4.328 -9.875 1 91.19 108 THR A CA 1
ATOM 929 C C . THR A 1 108 ? -16.375 3.32 -10.305 1 91.19 108 THR A C 1
ATOM 931 O O . THR A 1 108 ? -16.188 2.59 -11.281 1 91.19 108 THR A O 1
ATOM 934 N N . CYS A 1 109 ? -17.5 3.299 -9.656 1 87.56 109 CYS A N 1
ATOM 935 C CA . CYS A 1 109 ? -18.453 2.203 -9.844 1 87.56 109 CYS A CA 1
ATOM 936 C C . CYS A 1 109 ? -19.734 2.699 -10.492 1 87.56 109 CYS A C 1
ATOM 938 O O . CYS A 1 109 ? -20.672 1.926 -10.688 1 87.56 109 CYS A O 1
ATOM 940 N N . VAL A 1 110 ? -19.922 3.893 -10.836 1 78.62 110 VAL A N 1
ATOM 941 C CA . VAL A 1 110 ? -21.172 4.473 -11.297 1 78.62 110 VAL A CA 1
ATOM 942 C C . VAL A 1 110 ? -21.656 3.73 -12.539 1 78.62 110 VAL A C 1
ATOM 944 O O . VAL A 1 110 ? -22.859 3.584 -12.75 1 78.62 110 VAL A O 1
ATOM 947 N N . TRP A 1 111 ? -20.828 3.221 -13.344 1 82.5 111 TRP A N 1
ATOM 948 C CA . TRP A 1 111 ? -21.203 2.582 -14.602 1 82.5 111 TRP A CA 1
ATOM 949 C C . TRP A 1 111 ? -21.844 1.223 -14.352 1 82.5 111 TRP A C 1
ATOM 951 O O . TRP A 1 111 ? -22.5 0.668 -15.234 1 82.5 111 TRP A O 1
ATOM 961 N N . LEU A 1 112 ? -21.609 0.537 -13.273 1 75.94 112 LEU A N 1
ATOM 962 C CA . LEU A 1 112 ? -22.125 -0.8 -12.984 1 75.94 112 LEU A CA 1
ATOM 963 C C . LEU A 1 112 ? -23.609 -0.75 -12.633 1 75.94 112 LEU A C 1
ATOM 965 O O . LEU A 1 112 ? -24.297 -1.762 -12.727 1 75.94 112 LEU A O 1
ATOM 969 N N . GLY A 1 113 ? -24.188 0.291 -12.359 1 69.75 113 GLY A N 1
ATOM 970 C CA . GLY A 1 113 ? -25.641 0.372 -12.203 1 69.75 113 GLY A CA 1
ATOM 971 C C . GLY A 1 113 ? -26.062 0.786 -10.805 1 69.75 113 GLY A C 1
ATOM 972 O O . GLY A 1 113 ? -25.375 0.5 -9.828 1 69.75 113 GLY A O 1
ATOM 973 N N . TYR A 1 114 ? -27.109 1.396 -10.711 1 65.31 114 TYR A N 1
ATOM 974 C CA . TYR A 1 114 ? -27.734 2.053 -9.562 1 65.31 114 TYR A CA 1
ATO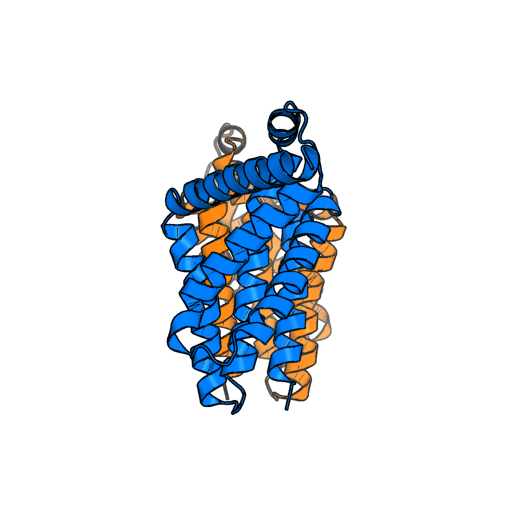M 975 C C . TYR A 1 114 ? -28.25 1.025 -8.562 1 65.31 114 TYR A C 1
ATOM 977 O O . TYR A 1 114 ? -28.375 1.322 -7.367 1 65.31 114 TYR A O 1
ATOM 985 N N . GLN A 1 115 ? -28.484 -0.286 -8.992 1 67.06 115 GLN A N 1
ATOM 986 C CA . GLN A 1 115 ? -29.141 -1.264 -8.133 1 67.06 115 GLN A CA 1
ATOM 987 C C . GLN A 1 115 ? -28.266 -1.633 -6.945 1 67.06 115 GLN A C 1
ATOM 989 O O . GLN A 1 115 ? -28.75 -2.09 -5.91 1 67.06 115 GLN A O 1
ATOM 994 N N . LEU A 1 116 ? -27.047 -1.341 -6.953 1 74.31 116 LEU A N 1
ATOM 995 C CA . LEU A 1 116 ? -26.141 -1.814 -5.902 1 74.31 116 LEU A CA 1
ATOM 996 C C . LEU A 1 116 ? -25.859 -0.71 -4.891 1 74.31 116 LEU A C 1
ATOM 998 O O . LEU A 1 116 ? -25.094 -0.91 -3.947 1 74.31 116 LEU A O 1
ATOM 1002 N N . LEU A 1 117 ? -26.75 0.304 -4.949 1 75.38 117 LEU A N 1
ATOM 1003 C CA . LEU A 1 117 ? -26.469 1.519 -4.195 1 75.38 117 LEU A CA 1
ATOM 1004 C C . LEU A 1 117 ? -26.609 1.278 -2.697 1 75.38 117 LEU A C 1
ATOM 1006 O O . LEU A 1 117 ? -25.75 1.679 -1.91 1 75.38 117 LEU A O 1
ATOM 1010 N N . PRO A 1 118 ? -27.781 0.613 -2.295 1 78.44 118 PRO A N 1
ATOM 1011 C CA . PRO A 1 118 ? -27.891 0.422 -0.847 1 78.44 118 PRO A CA 1
ATOM 1012 C C . PRO A 1 118 ? -26.75 -0.4 -0.27 1 78.44 118 PRO A C 1
ATOM 1014 O O . PRO A 1 118 ? -26.25 -0.094 0.815 1 78.44 118 PRO A O 1
ATOM 1017 N N . LEU A 1 119 ? -26.344 -1.447 -0.869 1 80.31 119 LEU A N 1
ATOM 1018 C CA . LEU A 1 119 ? -25.234 -2.273 -0.417 1 80.31 119 LEU A CA 1
ATOM 1019 C C . LEU A 1 119 ? -23.938 -1.479 -0.419 1 80.31 119 LEU A C 1
ATOM 1021 O O . LEU A 1 119 ? -23.109 -1.629 0.485 1 80.31 119 LEU A O 1
ATOM 1025 N N . MET A 1 120 ? -23.859 -0.604 -1.339 1 83 120 MET A N 1
ATOM 1026 C CA . MET A 1 120 ? -22.672 0.233 -1.452 1 83 120 MET A CA 1
ATOM 1027 C C . MET A 1 120 ? -22.531 1.152 -0.242 1 83 120 MET A C 1
ATOM 1029 O O . MET A 1 120 ? -21.438 1.372 0.254 1 83 120 MET A O 1
ATOM 1033 N N . MET A 1 121 ? -23.703 1.549 0.179 1 87.38 121 MET A N 1
ATOM 1034 C CA . MET A 1 121 ? -23.688 2.469 1.312 1 87.38 121 MET A CA 1
ATOM 1035 C C . MET A 1 121 ? -23.188 1.766 2.572 1 87.38 121 MET A C 1
ATOM 1037 O O . MET A 1 121 ? -22.375 2.312 3.312 1 87.38 121 MET A O 1
ATOM 1041 N N . TRP A 1 122 ? -23.703 0.517 2.781 1 91.81 122 TRP A N 1
ATOM 1042 C CA . TRP A 1 122 ? -23.297 -0.241 3.959 1 91.81 122 TRP A CA 1
ATOM 1043 C C . TRP A 1 122 ? -21.812 -0.586 3.895 1 91.81 122 TRP A C 1
ATOM 1045 O O . TRP A 1 122 ? -21.094 -0.478 4.895 1 91.81 122 TRP A O 1
ATOM 1055 N N . LEU A 1 123 ? -21.344 -0.913 2.77 1 92.56 123 LEU A N 1
ATOM 1056 C CA . LEU A 1 123 ? -19.938 -1.294 2.598 1 92.56 123 LEU A CA 1
ATOM 1057 C C . LEU A 1 123 ? -19.031 -0.084 2.756 1 92.56 123 LEU A C 1
ATOM 1059 O O . LEU A 1 123 ? -17.922 -0.2 3.305 1 92.56 123 LEU A O 1
ATOM 1063 N N . THR A 1 124 ? -19.484 1.029 2.25 1 95.12 124 THR A N 1
ATOM 1064 C CA . THR A 1 124 ? -18.703 2.25 2.4 1 95.12 124 THR A CA 1
ATOM 1065 C C . THR A 1 124 ? -18.594 2.639 3.871 1 95.12 124 THR A C 1
ATOM 1067 O O . THR A 1 124 ? -17.531 3.062 4.324 1 95.12 124 THR A O 1
ATOM 1070 N N . TRP A 1 125 ? -19.688 2.479 4.555 1 96.31 125 TRP A N 1
ATOM 1071 C CA . TRP A 1 125 ? -19.688 2.748 5.988 1 96.31 125 TRP A CA 1
ATOM 1072 C C . TRP A 1 125 ? -18.688 1.851 6.711 1 96.31 125 TRP A C 1
ATOM 1074 O O . TRP A 1 125 ? -17.875 2.328 7.504 1 96.31 125 TRP A O 1
ATOM 1084 N N . LEU A 1 126 ? -18.703 0.605 6.418 1 95.56 126 LEU A N 1
ATOM 1085 C CA . LEU A 1 126 ? -17.812 -0.363 7.047 1 95.56 126 LEU A CA 1
ATOM 1086 C C . LEU A 1 126 ? -16.359 -0.071 6.699 1 95.56 126 LEU A C 1
ATOM 1088 O O . LEU A 1 126 ? -15.5 -0.034 7.582 1 95.56 126 LEU A O 1
ATOM 1092 N N . ALA A 1 127 ? -16.094 0.139 5.457 1 96 127 ALA A N 1
ATOM 1093 C CA . ALA A 1 127 ? -14.727 0.389 4.984 1 96 127 ALA A CA 1
ATOM 1094 C C . ALA A 1 127 ? -14.156 1.66 5.605 1 96 127 ALA A C 1
ATOM 1096 O O . ALA A 1 127 ? -12.992 1.693 6.004 1 96 127 ALA A O 1
ATOM 1097 N N . THR A 1 128 ? -14.977 2.715 5.68 1 96.81 128 THR A N 1
ATOM 1098 C CA . THR A 1 128 ? -14.516 3.965 6.273 1 96.81 128 THR A CA 1
ATOM 1099 C C . THR A 1 128 ? -14.234 3.787 7.762 1 96.81 128 THR A C 1
ATOM 1101 O O . THR A 1 128 ? -13.227 4.277 8.273 1 96.81 128 THR A O 1
ATOM 1104 N N . SER A 1 129 ? -15.117 3.09 8.43 1 96.62 129 SER A N 1
ATOM 1105 C CA . SER A 1 129 ? -14.93 2.857 9.859 1 96.62 129 SER A CA 1
ATOM 1106 C C . SER A 1 129 ? -13.648 2.082 10.133 1 96.62 129 SER A C 1
ATOM 1108 O O . SER A 1 129 ? -12.898 2.414 11.047 1 96.62 129 SER A O 1
ATOM 1110 N N . LEU A 1 130 ? -13.375 1.105 9.359 1 95.62 130 LEU A N 1
ATOM 1111 C CA . LEU A 1 130 ? -12.164 0.307 9.516 1 95.62 130 LEU A CA 1
ATOM 1112 C C . LEU A 1 130 ? -10.922 1.141 9.227 1 95.62 130 LEU A C 1
ATOM 1114 O O . LEU A 1 130 ? -9.953 1.094 9.984 1 95.62 130 LEU A O 1
ATOM 1118 N N . SER A 1 131 ? -10.969 1.883 8.18 1 95.81 131 SER A N 1
ATOM 1119 C CA . SER A 1 131 ? -9.812 2.674 7.77 1 95.81 131 SER A CA 1
ATOM 1120 C C . SER A 1 131 ? -9.516 3.783 8.773 1 95.81 131 SER A C 1
ATOM 1122 O O . SER A 1 131 ? -8.359 3.998 9.148 1 95.81 131 SER A O 1
ATOM 1124 N N . VAL A 1 132 ? -10.539 4.492 9.203 1 94.25 132 VAL A N 1
ATOM 1125 C CA . VAL A 1 132 ? -10.359 5.559 10.18 1 94.25 132 VAL A CA 1
ATOM 1126 C C . VAL A 1 132 ? -9.93 4.965 11.523 1 94.25 132 VAL A C 1
ATOM 1128 O O . VAL A 1 132 ? -9.07 5.523 12.211 1 94.25 132 VAL A O 1
ATOM 1131 N N . GLY A 1 133 ? -10.539 3.871 11.891 1 94.44 133 GLY A N 1
ATOM 1132 C CA . GLY A 1 133 ? -10.125 3.188 13.109 1 94.44 133 GLY A CA 1
ATOM 1133 C C . GLY A 1 133 ? -8.656 2.816 13.109 1 94.44 133 GLY A C 1
ATOM 1134 O O . GLY A 1 133 ? -7.953 3.062 14.094 1 94.44 133 GLY A O 1
ATOM 1135 N N . LEU A 1 134 ? -8.164 2.266 12.062 1 94.88 134 LEU A N 1
ATOM 1136 C CA . LEU A 1 134 ? -6.758 1.902 11.945 1 94.88 134 LEU A CA 1
ATOM 1137 C C . LEU A 1 134 ? -5.871 3.143 11.977 1 94.88 134 LEU A C 1
ATOM 1139 O O . LEU A 1 134 ? -4.812 3.137 12.609 1 94.88 134 LEU A O 1
ATOM 1143 N N . ALA A 1 135 ? -6.312 4.168 11.234 1 93.44 135 ALA A N 1
ATOM 1144 C CA . ALA A 1 135 ? -5.555 5.414 11.148 1 93.44 135 ALA A CA 1
ATOM 1145 C C . ALA A 1 135 ? -5.371 6.039 12.523 1 93.44 135 ALA A C 1
ATOM 1147 O O . ALA A 1 135 ? -4.332 6.645 12.805 1 93.44 135 ALA A O 1
ATOM 1148 N N . LEU A 1 136 ? -6.348 5.918 13.43 1 90.31 136 LEU A N 1
ATOM 1149 C CA . LEU A 1 136 ? -6.297 6.551 14.742 1 90.31 136 LEU A CA 1
ATOM 1150 C C . LEU A 1 136 ? -5.652 5.625 15.773 1 90.31 136 LEU A C 1
ATOM 1152 O O . LEU A 1 136 ? -5.121 6.086 16.781 1 90.31 136 LEU A O 1
ATOM 1156 N N . TRP A 1 137 ? -5.727 4.348 15.5 1 91.62 137 TRP A N 1
ATOM 1157 C CA . TRP A 1 137 ? -5.238 3.377 16.469 1 91.62 137 TRP A CA 1
ATOM 1158 C C . TRP A 1 137 ? -3.736 3.16 16.312 1 91.62 137 TRP A C 1
ATOM 1160 O O . TRP A 1 137 ? -3.025 2.98 17.312 1 91.62 137 TRP A O 1
ATOM 1170 N N . LEU A 1 138 ? -3.193 3.164 15.195 1 91.88 138 LEU A N 1
ATOM 1171 C CA . LEU A 1 138 ? -1.789 2.859 14.938 1 91.88 138 LEU A CA 1
ATOM 1172 C C . LEU A 1 138 ? -0.917 4.09 15.172 1 91.88 138 LEU A C 1
ATOM 1174 O O . LEU A 1 138 ? -1.326 5.211 14.867 1 91.88 138 LEU A O 1
ATOM 1178 N N . PRO A 1 139 ? 0.191 3.904 15.688 1 87.31 139 PRO A N 1
ATOM 1179 C CA . PRO A 1 139 ? 1.005 5.023 16.172 1 87.31 139 PRO A CA 1
ATOM 1180 C C . PRO A 1 139 ? 1.725 5.754 15.039 1 87.31 139 PRO A C 1
ATOM 1182 O O . PRO A 1 139 ? 2.111 6.918 15.195 1 87.31 139 PRO A O 1
ATOM 1185 N N . SER A 1 140 ? 2.012 5.074 13.875 1 90.62 140 SER A N 1
ATOM 1186 C CA . SER A 1 140 ? 2.816 5.699 12.828 1 90.62 140 SER A CA 1
ATOM 1187 C C . SER A 1 140 ? 2.273 5.367 11.445 1 90.62 140 SER A C 1
ATOM 1189 O O . SER A 1 140 ? 1.483 4.434 11.289 1 90.62 140 SER A O 1
ATOM 1191 N N . HIS A 1 141 ? 2.775 6.234 10.5 1 90.31 141 HIS A N 1
ATOM 1192 C CA . HIS A 1 141 ? 2.395 5.984 9.109 1 90.31 141 HIS A CA 1
ATOM 1193 C C . HIS A 1 141 ? 2.941 4.648 8.625 1 90.31 141 HIS A C 1
ATOM 1195 O O . HIS A 1 141 ? 2.301 3.967 7.82 1 90.31 141 HIS A O 1
ATOM 1201 N N . THR A 1 142 ? 4.059 4.18 9.172 1 90.62 142 THR A N 1
ATOM 1202 C CA . THR A 1 142 ? 4.668 2.934 8.719 1 90.62 142 THR A CA 1
ATOM 1203 C C . THR A 1 142 ? 3.846 1.731 9.172 1 90.62 142 THR A C 1
ATOM 1205 O O . THR A 1 142 ? 3.631 0.793 8.406 1 90.62 142 THR A O 1
ATOM 1208 N N . SER A 1 143 ? 3.414 1.744 10.406 1 91.94 143 SER A N 1
ATOM 1209 C CA . SER A 1 143 ? 2.578 0.653 10.891 1 91.94 143 SER A CA 1
ATOM 1210 C C . SER A 1 143 ? 1.23 0.625 10.18 1 91.94 143 SER A C 1
ATOM 1212 O O . SER A 1 143 ? 0.689 -0.448 9.906 1 91.94 143 SER A O 1
ATOM 1214 N N . PHE A 1 144 ? 0.733 1.804 9.938 1 94.5 144 PHE A N 1
ATOM 1215 C CA . PHE A 1 144 ? -0.516 1.893 9.188 1 94.5 144 PHE A CA 1
ATOM 1216 C C . PHE A 1 144 ? -0.366 1.269 7.809 1 94.5 144 PHE A C 1
ATOM 1218 O O . PHE A 1 144 ? -1.17 0.421 7.414 1 94.5 144 PHE A O 1
ATOM 1225 N N . LEU A 1 145 ? 0.648 1.632 7.07 1 92.5 145 LEU A N 1
ATOM 1226 C CA . LEU A 1 145 ? 0.865 1.146 5.711 1 92.5 145 LEU A CA 1
ATOM 1227 C C . LEU A 1 145 ? 1.101 -0.36 5.703 1 92.5 145 LEU A C 1
ATOM 1229 O O . LEU A 1 145 ? 0.555 -1.074 4.855 1 92.5 145 LEU A O 1
ATOM 1233 N N . ALA A 1 146 ? 1.855 -0.833 6.637 1 93 146 ALA A N 1
ATOM 1234 C CA . ALA A 1 146 ? 2.109 -2.27 6.73 1 93 146 ALA A CA 1
ATOM 1235 C C . ALA A 1 146 ? 0.826 -3.035 7.031 1 93 146 ALA A C 1
ATOM 1237 O O . ALA A 1 146 ? 0.599 -4.117 6.48 1 93 146 ALA A O 1
ATOM 1238 N N . SER A 1 147 ? -0.003 -2.525 7.91 1 94 147 SER A N 1
ATOM 1239 C CA . SER A 1 147 ? -1.274 -3.16 8.234 1 94 147 SER A CA 1
ATOM 1240 C C . SER A 1 147 ? -2.199 -3.203 7.023 1 94 147 SER A C 1
ATOM 1242 O O . SER A 1 147 ? -2.842 -4.223 6.762 1 94 147 SER A O 1
ATOM 1244 N N . VAL A 1 148 ? -2.232 -2.096 6.359 1 93.12 148 VAL A N 1
ATOM 1245 C CA . VAL A 1 148 ? -3.07 -2.014 5.168 1 93.12 148 VAL A CA 1
ATOM 1246 C C . VAL A 1 148 ? -2.594 -3.025 4.129 1 93.12 148 VAL A C 1
ATOM 1248 O O . VAL A 1 148 ? -3.406 -3.668 3.459 1 93.12 148 VAL A O 1
ATOM 1251 N N . TRP A 1 149 ? -1.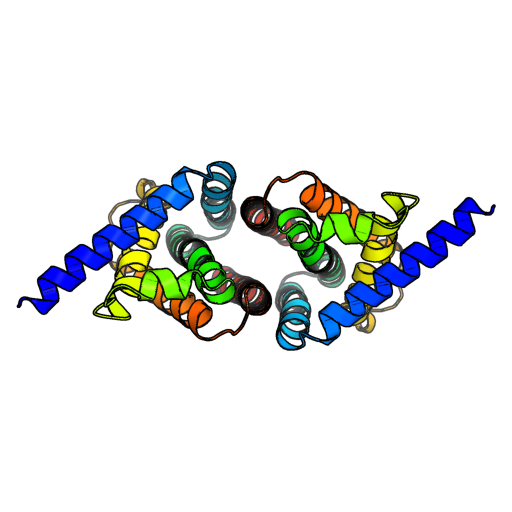316 -3.141 4.027 1 92.12 149 TRP A N 1
ATOM 1252 C CA . TRP A 1 149 ? -0.751 -4.102 3.088 1 92.12 149 TRP A CA 1
ATOM 1253 C C . TRP A 1 149 ? -1.198 -5.52 3.424 1 92.12 149 TRP A C 1
ATOM 1255 O O . TRP A 1 149 ? -1.61 -6.277 2.539 1 92.12 149 TRP A O 1
ATOM 1265 N N . LEU A 1 150 ? -1.192 -5.859 4.586 1 92.06 150 LEU A N 1
ATOM 1266 C CA . LEU A 1 150 ? -1.6 -7.188 5.035 1 92.06 150 LEU A CA 1
ATOM 1267 C C . LEU A 1 150 ? -3.105 -7.375 4.883 1 92.06 150 LEU A C 1
ATOM 1269 O O . LEU A 1 150 ? -3.559 -8.406 4.391 1 92.06 150 LEU A O 1
ATOM 1273 N N . ILE A 1 151 ? -3.832 -6.422 5.289 1 91.88 151 ILE A N 1
ATOM 1274 C CA . ILE A 1 151 ? -5.289 -6.488 5.23 1 91.88 151 ILE A CA 1
ATOM 1275 C C . ILE A 1 151 ? -5.746 -6.586 3.777 1 91.88 151 ILE A C 1
ATOM 1277 O O . ILE A 1 151 ? -6.691 -7.309 3.465 1 91.88 151 ILE A O 1
ATOM 1281 N N . ASN A 1 152 ? -5.059 -5.824 2.93 1 89.81 152 ASN A N 1
ATOM 1282 C CA . ASN A 1 152 ? -5.367 -5.91 1.508 1 89.81 152 ASN A CA 1
ATOM 1283 C C . ASN A 1 152 ? -5.199 -7.332 0.979 1 89.81 152 ASN A C 1
ATOM 1285 O O . ASN A 1 152 ? -6.043 -7.82 0.225 1 89.81 152 ASN A O 1
ATOM 1289 N N . ALA A 1 153 ? -4.156 -7.969 1.347 1 88.75 153 ALA A N 1
ATOM 1290 C CA . ALA A 1 153 ? -3.934 -9.352 0.939 1 88.75 153 ALA A CA 1
ATOM 1291 C C . ALA A 1 153 ? -5.035 -10.266 1.468 1 88.75 153 ALA A C 1
ATOM 1293 O O . ALA A 1 153 ? -5.539 -11.133 0.743 1 88.75 153 ALA A O 1
ATOM 1294 N N . PHE A 1 154 ? -5.41 -10.055 2.678 1 88.69 154 PHE A N 1
ATOM 1295 C CA . PHE A 1 154 ? -6.438 -10.875 3.311 1 88.69 154 PHE A CA 1
ATOM 1296 C C . PHE A 1 154 ? -7.785 -10.688 2.621 1 88.69 154 PHE A C 1
ATOM 1298 O O . PHE A 1 154 ? -8.469 -11.656 2.311 1 88.69 154 PHE A O 1
ATOM 1305 N N . VAL A 1 155 ? -8.148 -9.453 2.406 1 86.94 155 VAL A N 1
ATOM 1306 C CA . VAL A 1 155 ? -9.43 -9.148 1.772 1 86.94 155 VAL A CA 1
ATOM 1307 C C . VAL A 1 155 ? -9.445 -9.703 0.352 1 86.94 155 VAL A C 1
ATOM 1309 O O . VAL A 1 155 ? -10.461 -10.258 -0.092 1 86.94 155 VAL A O 1
ATOM 1312 N N . MET A 1 156 ? -8.344 -9.594 -0.313 1 85 156 MET A N 1
ATOM 1313 C CA . MET A 1 156 ? -8.273 -10.133 -1.67 1 85 156 MET A CA 1
ATOM 1314 C C . MET A 1 156 ? -8.422 -11.648 -1.667 1 85 156 MET A C 1
ATOM 1316 O O . MET A 1 156 ? -9.078 -12.211 -2.541 1 85 156 MET A O 1
ATOM 1320 N N . LEU A 1 157 ? -7.859 -12.289 -0.799 1 83.56 157 LEU A N 1
ATOM 1321 C CA . LEU A 1 157 ? -7.98 -13.734 -0.669 1 83.56 157 LEU A CA 1
ATOM 1322 C C . LEU A 1 157 ? -9.438 -14.141 -0.445 1 83.56 157 LEU A C 1
ATOM 1324 O O . LEU A 1 157 ? -9.906 -15.117 -1.033 1 83.56 157 LEU A O 1
ATOM 1328 N N . ILE A 1 158 ? -10.086 -13.398 0.381 1 83.44 158 ILE A N 1
ATOM 1329 C CA . ILE A 1 158 ? -11.484 -13.664 0.676 1 83.44 158 ILE A CA 1
ATOM 1330 C C . ILE A 1 158 ? -12.32 -13.484 -0.588 1 83.44 158 ILE A C 1
ATOM 1332 O O . ILE A 1 158 ? -13.164 -14.32 -0.908 1 83.44 158 ILE A O 1
ATOM 1336 N N . LEU A 1 159 ? -12.039 -12.453 -1.29 1 82.56 159 LEU A N 1
ATOM 1337 C CA . LEU A 1 159 ? -12.812 -12.148 -2.486 1 82.56 159 LEU A CA 1
ATOM 1338 C C . LEU A 1 159 ? -12.523 -13.148 -3.596 1 82.56 159 LEU A C 1
ATOM 1340 O O . LEU A 1 159 ? -13.398 -13.438 -4.418 1 82.56 159 LEU A O 1
ATOM 1344 N N . LEU A 1 160 ? -11.336 -13.727 -3.643 1 78.75 160 LEU A N 1
ATOM 1345 C CA . LEU A 1 160 ? -10.969 -14.719 -4.648 1 78.75 160 LEU A CA 1
ATOM 1346 C C . LEU A 1 160 ? -11.562 -16.078 -4.312 1 78.75 160 LEU A C 1
ATOM 1348 O O . LEU A 1 160 ? -11.859 -16.875 -5.211 1 78.75 160 LEU A O 1
ATOM 1352 N N . ASP A 1 161 ? -11.672 -16.297 -3.068 1 74.56 161 ASP A N 1
ATOM 1353 C CA . ASP A 1 161 ? -12.141 -17.609 -2.627 1 74.56 161 ASP A CA 1
ATOM 1354 C C . ASP A 1 161 ? -13.664 -17.641 -2.539 1 74.56 161 ASP A C 1
ATOM 1356 O O . ASP A 1 161 ? -14.258 -18.719 -2.42 1 74.56 161 ASP A O 1
ATOM 1360 N N . LEU A 1 162 ? -14.219 -16.438 -2.434 1 62.88 162 LEU A N 1
ATOM 1361 C CA . LEU A 1 162 ? -15.672 -16.391 -2.391 1 62.88 162 LEU A CA 1
ATOM 1362 C C . LEU A 1 162 ? -16.281 -17.016 -3.639 1 62.88 162 LEU A C 1
ATOM 1364 O O . LEU A 1 162 ? -15.82 -16.766 -4.754 1 62.88 162 LEU A O 1
ATOM 1368 N N . ASN A 1 163 ? -16.859 -18.25 -3.605 1 59.94 163 ASN A N 1
ATOM 1369 C CA . ASN A 1 163 ? -17.547 -18.984 -4.668 1 59.94 163 ASN A CA 1
ATOM 1370 C C . ASN A 1 163 ? -18.844 -18.297 -5.07 1 59.94 163 ASN A C 1
ATOM 1372 O O . ASN A 1 163 ? -19.547 -17.734 -4.223 1 59.94 163 ASN A O 1
ATOM 1376 N N . MET B 1 1 ? 40.75 0.945 -7.332 1 48.72 1 MET B N 1
ATOM 1377 C CA . MET B 1 1 ? 40.594 -0.054 -6.281 1 48.72 1 MET B CA 1
ATOM 1378 C C . MET B 1 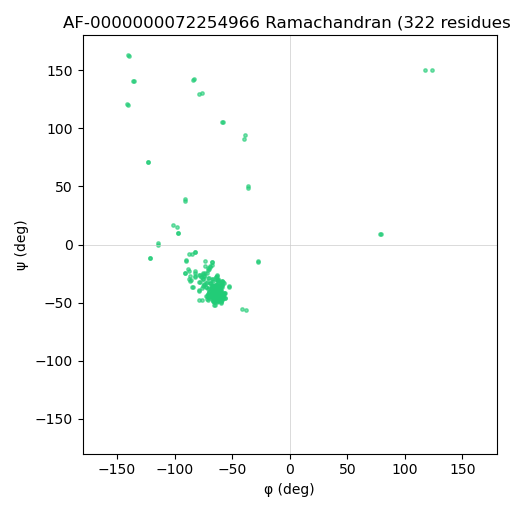1 ? 40.031 0.583 -5.016 1 48.72 1 MET B C 1
ATOM 1380 O O . MET B 1 1 ? 39.219 -0.023 -4.32 1 48.72 1 MET B O 1
ATOM 1384 N N . ARG B 1 2 ? 40.438 1.889 -4.707 1 56.75 2 ARG B N 1
ATOM 1385 C CA . ARG B 1 2 ? 40.031 2.686 -3.559 1 56.75 2 ARG B CA 1
ATOM 1386 C C . ARG B 1 2 ? 38.562 3.057 -3.658 1 56.75 2 ARG B C 1
ATOM 1388 O O . ARG B 1 2 ? 37.844 3.025 -2.658 1 56.75 2 ARG B O 1
ATOM 1395 N N . ASP B 1 3 ? 38.188 2.893 -4.848 1 78.44 3 ASP B N 1
ATOM 1396 C CA . ASP B 1 3 ? 36.812 3.346 -5.117 1 78.44 3 ASP B CA 1
ATOM 1397 C C . ASP B 1 3 ? 35.812 2.242 -4.824 1 78.44 3 ASP B C 1
ATOM 1399 O O . ASP B 1 3 ? 34.781 2.494 -4.211 1 78.44 3 ASP B O 1
ATOM 1403 N N . ILE B 1 4 ? 36.375 0.975 -5.039 1 82.12 4 ILE B N 1
ATOM 1404 C CA . ILE B 1 4 ? 35.469 -0.145 -4.812 1 82.12 4 ILE B CA 1
ATOM 1405 C C . ILE B 1 4 ? 35.344 -0.419 -3.316 1 82.12 4 ILE B C 1
ATOM 1407 O O . ILE B 1 4 ? 34.25 -0.732 -2.818 1 82.12 4 ILE B O 1
ATOM 1411 N N . LYS B 1 5 ? 36.438 -0.325 -2.592 1 86.75 5 LYS B N 1
ATOM 1412 C CA . LYS B 1 5 ? 36.438 -0.53 -1.146 1 86.75 5 LYS B CA 1
ATOM 1413 C C . LYS B 1 5 ? 35.562 0.506 -0.446 1 86.75 5 LYS B C 1
ATOM 1415 O O . LYS B 1 5 ? 34.844 0.18 0.501 1 86.75 5 LYS B O 1
ATOM 1420 N N . GLN B 1 6 ? 35.656 1.605 -0.896 1 84.94 6 GLN B N 1
ATOM 1421 C CA . GLN B 1 6 ? 34.844 2.682 -0.307 1 84.94 6 GLN B CA 1
ATOM 1422 C C . GLN B 1 6 ? 33.375 2.471 -0.561 1 84.94 6 GLN B C 1
ATOM 1424 O O . GLN B 1 6 ? 32.531 2.689 0.33 1 84.94 6 GLN B O 1
ATOM 1429 N N . ILE B 1 7 ? 33.062 2.02 -1.762 1 86.56 7 ILE B N 1
ATOM 1430 C CA . ILE B 1 7 ? 31.672 1.759 -2.121 1 86.56 7 ILE B CA 1
ATOM 1431 C C . ILE B 1 7 ? 31.125 0.623 -1.262 1 86.56 7 ILE B C 1
ATOM 1433 O O . ILE B 1 7 ? 29.984 0.684 -0.798 1 86.56 7 ILE B O 1
ATOM 1437 N N . ASN B 1 8 ? 31.922 -0.331 -1.05 1 90.81 8 ASN B N 1
ATOM 1438 C CA . ASN B 1 8 ? 31.5 -1.469 -0.245 1 90.81 8 ASN B CA 1
ATOM 1439 C C . ASN B 1 8 ? 31.266 -1.07 1.208 1 90.81 8 ASN B C 1
ATOM 1441 O O . ASN B 1 8 ? 30.281 -1.501 1.823 1 90.81 8 ASN B O 1
ATOM 1445 N N . GLN B 1 9 ? 32.094 -0.297 1.741 1 90.94 9 GLN B N 1
ATOM 1446 C CA . GLN B 1 9 ? 31.953 0.148 3.123 1 90.94 9 GLN B CA 1
ATOM 1447 C C . GLN B 1 9 ? 30.734 1.044 3.287 1 90.94 9 GLN B C 1
ATOM 1449 O O . GLN B 1 9 ? 29.984 0.907 4.254 1 90.94 9 GLN B O 1
ATOM 1454 N N . GLU B 1 10 ? 30.578 1.877 2.344 1 88.38 10 GLU B N 1
ATOM 1455 C CA . GLU B 1 10 ? 29.422 2.76 2.357 1 88.38 10 GLU B CA 1
ATOM 1456 C C . GLU B 1 10 ? 28.109 1.965 2.254 1 88.38 10 GLU B C 1
ATOM 1458 O O . GLU B 1 10 ? 27.156 2.24 2.975 1 88.38 10 GLU B O 1
ATOM 1463 N N . SER B 1 11 ? 28.125 1.049 1.344 1 92.62 11 SER B N 1
ATOM 1464 C CA . SER B 1 11 ? 26.938 0.219 1.157 1 92.62 11 SER B CA 1
ATOM 1465 C C . SER B 1 11 ? 26.609 -0.571 2.42 1 92.62 11 SER B C 1
ATOM 1467 O O . SER B 1 11 ? 25.453 -0.697 2.797 1 92.62 11 SER B O 1
ATOM 1469 N N . LEU B 1 12 ? 27.594 -1.049 3.043 1 93.75 12 LEU B N 1
ATOM 1470 C CA . LEU B 1 12 ? 27.391 -1.82 4.262 1 93.75 12 LEU B CA 1
ATOM 1471 C C . LEU B 1 12 ? 26.844 -0.935 5.379 1 93.75 12 LEU B C 1
ATOM 1473 O O . LEU B 1 12 ? 25.953 -1.347 6.121 1 93.75 12 LEU B O 1
ATOM 1477 N N . ASN B 1 13 ? 27.312 0.239 5.555 1 91.19 13 ASN B N 1
ATOM 1478 C CA . ASN B 1 13 ? 26.828 1.172 6.566 1 91.19 13 ASN B CA 1
ATOM 1479 C C . ASN B 1 13 ? 25.375 1.556 6.328 1 91.19 13 ASN B C 1
ATOM 1481 O O . ASN B 1 13 ? 24.578 1.626 7.27 1 91.19 13 ASN B O 1
ATOM 1485 N N . LEU B 1 14 ? 25.094 1.76 5.086 1 90.31 14 LEU B N 1
ATOM 1486 C CA . LEU B 1 14 ? 23.734 2.109 4.734 1 90.31 14 LEU B CA 1
ATOM 1487 C C . LEU B 1 14 ? 22.781 0.94 4.992 1 90.31 14 LEU B C 1
ATOM 1489 O O . LEU B 1 14 ? 21.672 1.13 5.492 1 90.31 14 LEU B O 1
ATOM 1493 N N . SER B 1 15 ? 23.281 -0.224 4.594 1 94.38 15 SER B N 1
ATOM 1494 C CA . SER B 1 15 ? 22.469 -1.413 4.844 1 94.38 15 SER B CA 1
ATOM 1495 C C . SER B 1 15 ? 22.172 -1.584 6.332 1 94.38 15 SER B C 1
ATOM 1497 O O . SER B 1 15 ? 21.047 -1.879 6.719 1 94.38 15 SER B O 1
ATOM 1499 N N . LEU B 1 16 ? 23.125 -1.412 7.16 1 94 16 LEU B N 1
ATOM 1500 C CA . LEU B 1 16 ? 22.969 -1.549 8.602 1 94 16 LEU B CA 1
ATOM 1501 C C . LEU B 1 16 ? 21.984 -0.506 9.141 1 94 16 LEU B C 1
ATOM 1503 O O . LEU B 1 16 ? 21.203 -0.795 10.047 1 94 16 LEU B O 1
ATOM 1507 N N . ARG B 1 17 ? 22.062 0.631 8.578 1 89.19 17 ARG B N 1
ATOM 1508 C CA . ARG B 1 17 ? 21.141 1.687 8.969 1 89.19 17 ARG B CA 1
ATOM 1509 C C . ARG B 1 17 ? 19.703 1.279 8.68 1 89.19 17 ARG B C 1
ATOM 1511 O O . ARG B 1 17 ? 18.812 1.473 9.516 1 89.19 17 ARG B O 1
ATOM 1518 N N . TRP B 1 18 ? 19.5 0.709 7.543 1 91.44 18 TRP B N 1
ATOM 1519 C CA . TRP B 1 18 ? 18.156 0.29 7.145 1 91.44 18 TRP B CA 1
ATOM 1520 C C . TRP B 1 18 ? 17.672 -0.866 8.016 1 91.44 18 TRP B C 1
ATOM 1522 O O . TRP B 1 18 ? 16.5 -0.89 8.43 1 91.44 18 TRP B O 1
ATOM 1532 N N . VAL B 1 19 ? 18.531 -1.747 8.234 1 93.56 19 VAL B N 1
ATOM 1533 C CA . VAL B 1 19 ? 18.172 -2.895 9.062 1 93.56 19 VAL B CA 1
ATOM 1534 C C . VAL B 1 19 ? 17.812 -2.426 10.469 1 93.56 19 VAL B C 1
ATOM 1536 O O . VAL B 1 19 ? 16.828 -2.895 11.055 1 93.56 19 VAL B O 1
ATOM 1539 N N . LYS B 1 20 ? 18.578 -1.543 11.031 1 92.56 20 LYS B N 1
ATOM 1540 C CA . LYS B 1 20 ? 18.297 -0.995 12.359 1 92.56 20 LYS B CA 1
ATOM 1541 C C . LYS B 1 20 ? 16.953 -0.277 12.383 1 92.56 20 LYS B C 1
ATOM 1543 O O . LYS B 1 20 ? 16.203 -0.396 13.344 1 92.56 20 LYS B O 1
ATOM 1548 N N . HIS B 1 21 ? 16.734 0.448 11.312 1 88.12 21 HIS B N 1
ATOM 1549 C CA . HIS B 1 21 ? 15.453 1.143 11.172 1 88.12 21 HIS B CA 1
ATOM 1550 C C . HIS B 1 21 ? 14.289 0.163 11.203 1 88.12 21 HIS B C 1
ATOM 1552 O O . HIS B 1 21 ? 13.305 0.384 11.914 1 88.12 21 HIS B O 1
ATOM 1558 N N . LEU B 1 22 ? 14.375 -0.892 10.523 1 90.38 22 LEU B N 1
ATOM 1559 C CA . LEU B 1 22 ? 13.328 -1.909 10.461 1 90.38 22 LEU B CA 1
ATOM 1560 C C . LEU B 1 22 ? 13.18 -2.613 11.805 1 90.38 22 LEU B C 1
ATOM 1562 O O . LEU B 1 22 ? 12.062 -2.9 12.242 1 90.38 22 LEU B O 1
ATOM 1566 N N . TRP B 1 23 ? 14.312 -2.838 12.453 1 91.25 23 TRP B N 1
ATOM 1567 C CA . TRP B 1 23 ? 14.32 -3.545 13.734 1 91.25 23 TRP B CA 1
ATOM 1568 C C . TRP B 1 23 ? 13.633 -2.721 14.812 1 91.25 23 TRP B C 1
ATOM 1570 O O . TRP B 1 23 ? 13.055 -3.275 15.758 1 91.25 23 TRP B O 1
ATOM 1580 N N . ARG B 1 24 ? 13.672 -1.465 14.711 1 92.81 24 ARG B N 1
ATOM 1581 C CA . ARG B 1 24 ? 13.086 -0.563 15.703 1 92.81 24 ARG B CA 1
ATOM 1582 C C . ARG B 1 24 ? 11.586 -0.402 15.477 1 92.81 24 ARG B C 1
ATOM 1584 O O . ARG B 1 24 ? 10.891 0.209 16.297 1 92.81 24 ARG B O 1
ATOM 1591 N N . ARG B 1 25 ? 11.094 -0.948 14.422 1 93.12 25 ARG B N 1
ATOM 1592 C CA . ARG B 1 25 ? 9.672 -0.925 14.094 1 93.12 25 ARG B CA 1
ATOM 1593 C C . ARG B 1 25 ? 9.125 -2.338 13.93 1 93.12 25 ARG B C 1
ATOM 1595 O O . ARG B 1 25 ? 8.703 -2.729 12.836 1 93.12 25 ARG B O 1
ATOM 1602 N N . PRO B 1 26 ? 9.016 -3.027 15.008 1 93.75 26 PRO B N 1
ATOM 1603 C CA . PRO B 1 26 ? 8.703 -4.457 14.93 1 93.75 26 PRO B CA 1
ATOM 1604 C C . PRO B 1 26 ? 7.312 -4.723 14.352 1 93.75 26 PRO B C 1
ATOM 1606 O O . PRO B 1 26 ? 7.117 -5.715 13.641 1 93.75 26 PRO B O 1
ATOM 1609 N N . LEU B 1 27 ? 6.367 -3.859 14.656 1 93.19 27 LEU B N 1
ATOM 1610 C CA . LEU B 1 27 ? 5.035 -4.051 14.094 1 93.19 27 LEU B CA 1
ATOM 1611 C C . LEU B 1 27 ? 5.062 -3.963 12.57 1 93.19 27 LEU B C 1
ATOM 1613 O O . LEU B 1 27 ? 4.473 -4.801 11.891 1 93.19 27 LEU B O 1
ATOM 1617 N N . THR B 1 28 ? 5.746 -2.975 12.07 1 92.94 28 THR B N 1
ATOM 1618 C CA . THR B 1 28 ? 5.895 -2.791 10.633 1 92.94 28 THR B CA 1
ATOM 1619 C C . THR B 1 28 ? 6.594 -3.99 10 1 92.94 28 THR B C 1
ATOM 1621 O O . THR B 1 28 ? 6.156 -4.5 8.969 1 92.94 28 THR B O 1
ATOM 1624 N N . LEU B 1 29 ? 7.641 -4.414 10.656 1 94 29 LEU B N 1
ATOM 1625 C CA . LEU B 1 29 ? 8.438 -5.523 10.148 1 94 29 LEU B CA 1
ATOM 1626 C C . LEU B 1 29 ? 7.613 -6.805 10.086 1 94 29 LEU B C 1
ATOM 1628 O O . LEU B 1 29 ? 7.559 -7.465 9.047 1 94 29 LEU B O 1
ATOM 1632 N N . VAL B 1 30 ? 6.938 -7.164 11.109 1 95.12 30 VAL B N 1
ATOM 1633 C CA . VAL B 1 30 ? 6.168 -8.406 11.195 1 95.12 30 VAL B CA 1
ATOM 1634 C C . VAL B 1 30 ? 5.047 -8.391 10.164 1 95.12 30 VAL B C 1
ATOM 1636 O O . VAL B 1 30 ? 4.84 -9.375 9.453 1 95.12 30 VAL B O 1
ATOM 1639 N N . LEU B 1 31 ? 4.367 -7.285 10.086 1 93.69 31 LEU B N 1
ATOM 1640 C CA . LEU B 1 31 ? 3.238 -7.188 9.164 1 93.69 31 LEU B CA 1
ATOM 1641 C C . LEU B 1 31 ? 3.709 -7.27 7.719 1 93.69 31 LEU B C 1
ATOM 1643 O O . LEU B 1 31 ? 3.049 -7.891 6.883 1 93.69 31 LEU B O 1
ATOM 1647 N N . SER B 1 32 ? 4.832 -6.672 7.422 1 92.44 32 SER B N 1
ATOM 1648 C CA . SER B 1 32 ? 5.355 -6.699 6.062 1 92.44 32 SER B CA 1
ATOM 1649 C C . SER B 1 32 ? 5.82 -8.102 5.676 1 92.44 32 SER B C 1
ATOM 1651 O O . SER B 1 32 ? 5.691 -8.508 4.52 1 92.44 32 SER B O 1
ATOM 1653 N N . LEU B 1 33 ? 6.324 -8.844 6.621 1 93.81 33 LEU B N 1
ATOM 1654 C CA . LEU B 1 33 ? 6.785 -10.203 6.363 1 93.81 33 LEU B CA 1
ATOM 1655 C C . LEU B 1 33 ? 5.609 -11.164 6.242 1 93.81 33 LEU B C 1
ATOM 1657 O O . LEU B 1 33 ? 5.695 -12.18 5.543 1 93.81 33 LEU B O 1
ATOM 1661 N N . ALA B 1 34 ? 4.543 -10.844 6.898 1 94.69 34 ALA B N 1
ATOM 1662 C CA . ALA B 1 34 ? 3.379 -11.719 6.961 1 94.69 34 ALA B CA 1
ATOM 1663 C C . ALA B 1 34 ? 2.615 -11.711 5.637 1 94.69 34 ALA B C 1
ATOM 1665 O O . ALA B 1 34 ? 1.991 -12.711 5.27 1 94.69 34 ALA B O 1
ATOM 1666 N N . GLN B 1 35 ? 2.746 -10.617 4.957 1 93.5 35 GLN B N 1
ATOM 1667 C CA . GLN B 1 35 ? 1.894 -10.445 3.785 1 93.5 35 GLN B CA 1
ATOM 1668 C C . GLN B 1 35 ? 2.236 -11.469 2.705 1 93.5 35 GLN B C 1
ATOM 1670 O O . GLN B 1 35 ? 1.357 -12.18 2.211 1 93.5 35 GLN B O 1
ATOM 1675 N N . PRO B 1 36 ? 3.484 -11.648 2.346 1 92.69 36 PRO B N 1
ATOM 1676 C CA . PRO B 1 36 ? 3.791 -12.672 1.345 1 92.69 36 PRO B CA 1
ATOM 1677 C C . PRO B 1 36 ? 3.412 -14.078 1.804 1 92.69 36 PRO B C 1
ATOM 1679 O O . PRO B 1 36 ? 3.029 -14.914 0.984 1 92.69 36 PRO B O 1
ATOM 1682 N N . LEU B 1 37 ? 3.457 -14.352 3.049 1 92.81 37 LEU B N 1
ATOM 1683 C CA . LEU B 1 37 ? 3.107 -15.656 3.594 1 92.81 37 LEU B CA 1
ATOM 1684 C C . LEU B 1 37 ? 1.615 -15.93 3.432 1 92.81 37 LEU B C 1
ATOM 1686 O O . LEU B 1 37 ? 1.212 -17.062 3.184 1 92.81 37 LEU B O 1
ATOM 1690 N N . LEU B 1 38 ? 0.918 -14.953 3.596 1 91.94 38 LEU B N 1
ATOM 1691 C CA . LEU B 1 38 ? -0.521 -15.102 3.41 1 91.94 38 LEU B CA 1
ATOM 1692 C C . LEU B 1 38 ? -0.846 -15.508 1.978 1 91.94 38 LEU B C 1
ATOM 1694 O O . LEU B 1 38 ? -1.66 -16.406 1.753 1 91.94 38 LEU B O 1
ATOM 1698 N N . TRP B 1 39 ? -0.215 -14.859 1.033 1 90.19 39 TRP B N 1
ATOM 1699 C CA . TRP B 1 39 ? -0.426 -15.211 -0.368 1 90.19 39 TRP B CA 1
ATOM 1700 C C . TRP B 1 39 ? 0.055 -16.625 -0.655 1 90.19 39 TRP B C 1
ATOM 1702 O O . TRP B 1 39 ? -0.545 -17.344 -1.462 1 90.19 39 TRP B O 1
ATOM 1712 N N . TYR B 1 40 ? 1.179 -16.969 -0.038 1 89.88 40 TYR B N 1
ATOM 1713 C CA . TYR B 1 40 ? 1.669 -18.328 -0.244 1 89.88 40 TYR B CA 1
ATOM 1714 C C . TYR B 1 40 ? 0.63 -19.359 0.19 1 89.88 40 TYR B C 1
ATOM 1716 O O . TYR B 1 40 ? 0.447 -20.375 -0.471 1 89.88 40 TYR B O 1
ATOM 1724 N N . TRP B 1 41 ? 0.03 -19.125 1.306 1 87.44 41 TRP B N 1
ATOM 1725 C CA . TRP B 1 41 ? -1.024 -20.016 1.794 1 87.44 41 TRP B CA 1
ATOM 1726 C C . TRP B 1 41 ? -2.1 -20.219 0.732 1 87.44 41 TRP B C 1
ATOM 1728 O O . TRP B 1 41 ? -2.568 -21.344 0.521 1 87.44 41 TRP B O 1
ATOM 1738 N N . LEU B 1 42 ? -2.424 -19.266 -0.017 1 81.69 42 LEU B N 1
ATOM 1739 C CA . LEU B 1 42 ? -3.438 -19.344 -1.062 1 81.69 42 LEU B CA 1
ATOM 1740 C C . LEU B 1 42 ? -2.9 -20.078 -2.289 1 81.69 42 LEU B C 1
ATOM 1742 O O . LEU B 1 42 ? -3.578 -20.938 -2.85 1 81.69 42 LEU B O 1
ATOM 1746 N N . TRP B 1 43 ? -1.784 -19.672 -2.646 1 85 43 TRP B N 1
ATOM 1747 C CA . TRP B 1 43 ? -1.225 -20.234 -3.873 1 85 43 TRP B CA 1
ATOM 1748 C C . TRP B 1 43 ? -0.98 -21.734 -3.729 1 85 43 TRP B C 1
ATOM 1750 O O . TRP B 1 43 ? -1.135 -22.484 -4.691 1 85 43 TRP B O 1
ATOM 1760 N N . GLN B 1 44 ? -0.618 -22.094 -2.553 1 85.56 44 GLN B N 1
ATOM 1761 C CA . GLN B 1 44 ? -0.37 -23.516 -2.336 1 85.56 44 GLN B CA 1
ATOM 1762 C C . GLN B 1 44 ? -1.642 -24.344 -2.543 1 85.56 44 GLN B C 1
ATOM 1764 O O . GLN B 1 44 ? -1.579 -25.5 -2.957 1 85.56 44 GLN B O 1
ATOM 1769 N N . ARG B 1 45 ? -2.789 -23.797 -2.35 1 83.44 45 ARG B N 1
ATOM 1770 C CA . ARG B 1 45 ? -4.066 -24.5 -2.459 1 83.44 45 ARG B CA 1
ATOM 1771 C C . ARG B 1 45 ? -4.516 -24.594 -3.912 1 83.44 45 ARG B C 1
ATOM 1773 O O . ARG B 1 45 ? -5.145 -25.578 -4.309 1 83.44 45 ARG B O 1
ATOM 1780 N N . TYR B 1 46 ? -4.078 -23.625 -4.699 1 78.31 46 TYR B N 1
ATOM 1781 C CA . TYR B 1 46 ? -4.742 -23.531 -5.996 1 78.31 46 TYR B CA 1
ATOM 1782 C C . TYR B 1 46 ? -3.738 -23.672 -7.137 1 78.31 46 TYR B C 1
ATOM 1784 O O . TYR B 1 46 ? -4.125 -23.781 -8.297 1 78.31 46 TYR B O 1
ATOM 1792 N N . HIS B 1 47 ? -2.461 -23.609 -6.816 1 80.88 47 HIS B N 1
ATOM 1793 C CA . HIS B 1 47 ? -1.484 -23.594 -7.898 1 80.88 47 HIS B CA 1
ATOM 1794 C C . HIS B 1 47 ? -0.321 -24.547 -7.605 1 80.88 47 HIS B C 1
ATOM 1796 O O . HIS B 1 47 ? 0.173 -24.594 -6.477 1 80.88 47 HIS B O 1
ATOM 1802 N N . THR B 1 48 ? 0.13 -25.219 -8.57 1 81.62 48 THR B N 1
ATOM 1803 C CA . THR B 1 48 ? 1.258 -26.125 -8.438 1 81.62 48 THR B CA 1
ATOM 1804 C C . THR B 1 48 ? 2.57 -25.359 -8.328 1 81.62 48 THR B C 1
ATOM 1806 O O . THR B 1 48 ? 3.48 -25.766 -7.605 1 81.62 48 THR B O 1
ATOM 1809 N N . ALA B 1 49 ? 2.709 -24.25 -8.977 1 86.44 49 ALA B N 1
ATOM 1810 C CA . ALA B 1 49 ? 3.943 -23.469 -8.961 1 86.44 49 ALA B CA 1
ATOM 1811 C C . ALA B 1 49 ? 3.932 -22.438 -7.828 1 86.44 49 ALA B C 1
ATOM 1813 O O . ALA B 1 49 ? 4.418 -21.312 -7.988 1 86.44 49 ALA B O 1
ATOM 1814 N N . ALA B 1 50 ? 3.387 -22.812 -6.703 1 88.25 50 ALA B N 1
ATOM 1815 C CA . ALA B 1 50 ? 3.213 -21.922 -5.559 1 88.25 50 ALA B CA 1
ATOM 1816 C C . ALA B 1 50 ? 4.559 -21.406 -5.055 1 88.25 50 ALA B C 1
ATOM 1818 O O . ALA B 1 50 ? 4.699 -20.234 -4.734 1 88.25 50 ALA B O 1
ATOM 1819 N N . PRO B 1 51 ? 5.656 -22.219 -5.094 1 86.38 51 PRO B N 1
ATOM 1820 C CA . PRO B 1 51 ? 6.934 -21.719 -4.594 1 86.38 51 PRO B CA 1
ATOM 1821 C C . PRO B 1 51 ? 7.5 -20.594 -5.457 1 86.38 51 PRO B C 1
ATOM 1823 O O . PRO B 1 51 ? 8.016 -19.594 -4.926 1 86.38 51 PRO B O 1
ATOM 1826 N N . TRP B 1 52 ? 7.316 -20.703 -6.703 1 85.75 52 TRP B N 1
ATOM 1827 C CA . TRP B 1 52 ? 7.809 -19.672 -7.605 1 85.75 52 TRP B CA 1
ATOM 1828 C C . TRP B 1 52 ? 7.02 -18.375 -7.441 1 85.75 52 TRP B C 1
ATOM 1830 O O . TRP B 1 52 ? 7.598 -17.281 -7.414 1 85.75 52 TRP B O 1
ATOM 1840 N N . ARG B 1 53 ? 5.703 -18.5 -7.34 1 89.25 53 ARG B N 1
ATOM 1841 C CA . ARG B 1 53 ? 4.836 -17.359 -7.133 1 89.25 53 ARG B CA 1
ATOM 1842 C C . ARG B 1 53 ? 5.148 -16.656 -5.809 1 89.25 53 ARG B C 1
ATOM 1844 O O . ARG B 1 53 ? 5.148 -15.43 -5.727 1 89.25 53 ARG B O 1
ATOM 1851 N N . PHE B 1 54 ? 5.465 -17.484 -4.926 1 90.94 54 PHE B N 1
ATOM 1852 C CA . PHE B 1 54 ? 5.801 -17 -3.596 1 90.94 54 PHE B CA 1
ATOM 1853 C C . PHE B 1 54 ? 7.09 -16.188 -3.627 1 90.94 54 PHE B C 1
ATOM 1855 O O . PHE B 1 54 ? 7.141 -15.07 -3.105 1 90.94 54 PHE B O 1
ATOM 1862 N N . PHE B 1 55 ? 8.023 -16.641 -4.289 1 89.62 55 PHE B N 1
ATOM 1863 C CA . PHE B 1 55 ? 9.305 -15.953 -4.383 1 89.62 55 PHE B CA 1
ATOM 1864 C C . PHE B 1 55 ? 9.156 -14.625 -5.109 1 89.62 55 PHE B C 1
ATOM 1866 O O . PHE B 1 55 ? 9.68 -13.602 -4.664 1 89.62 55 PHE B O 1
ATOM 1873 N N . MET B 1 56 ? 8.492 -14.68 -6.121 1 90.94 56 MET B N 1
ATOM 1874 C CA . MET B 1 56 ? 8.281 -13.453 -6.891 1 90.94 56 MET B CA 1
ATOM 1875 C C . MET B 1 56 ? 7.551 -12.406 -6.059 1 90.94 56 MET B C 1
ATOM 1877 O O . MET B 1 56 ? 7.957 -11.242 -6.016 1 90.94 56 MET B O 1
ATOM 1881 N N . TRP B 1 57 ? 6.578 -12.914 -5.359 1 93 57 TRP B N 1
ATOM 1882 C CA . TRP B 1 57 ? 5.793 -11.977 -4.566 1 93 57 TRP B CA 1
ATOM 1883 C C . TRP B 1 57 ? 6.602 -11.445 -3.389 1 93 57 TRP B C 1
ATOM 1885 O O . TRP B 1 57 ? 6.562 -10.25 -3.094 1 93 57 TRP B O 1
ATOM 1895 N N . ALA B 1 58 ? 7.32 -12.312 -2.752 1 93.62 58 ALA B N 1
ATOM 1896 C CA . ALA B 1 58 ? 8.094 -11.922 -1.58 1 93.62 58 ALA B CA 1
ATOM 1897 C C . ALA B 1 58 ? 9.164 -10.898 -1.948 1 93.62 58 ALA B C 1
ATOM 1899 O O . ALA B 1 58 ? 9.312 -9.875 -1.277 1 93.62 58 ALA B O 1
ATOM 1900 N N . THR B 1 59 ? 9.914 -11.164 -2.994 1 93.62 59 THR B N 1
ATOM 1901 C CA . THR B 1 59 ? 10.984 -10.258 -3.395 1 93.62 59 THR B CA 1
ATOM 1902 C C . THR B 1 59 ? 10.422 -8.891 -3.779 1 93.62 59 THR B C 1
ATOM 1904 O O . THR B 1 59 ? 11 -7.859 -3.441 1 93.62 59 THR B O 1
ATOM 1907 N N . PHE B 1 60 ? 9.359 -8.914 -4.465 1 94.5 60 PHE B N 1
ATOM 1908 C CA . PHE B 1 60 ? 8.719 -7.676 -4.887 1 94.5 60 PHE B CA 1
ATOM 1909 C C . PHE B 1 60 ? 8.203 -6.898 -3.678 1 94.5 60 PHE B C 1
ATOM 1911 O O . PHE B 1 60 ? 8.484 -5.703 -3.539 1 94.5 60 PHE B O 1
ATOM 1918 N N . SER B 1 61 ? 7.449 -7.551 -2.842 1 94.56 61 SER B N 1
ATOM 1919 C CA . SER B 1 61 ? 6.898 -6.918 -1.646 1 94.56 61 SER B CA 1
ATOM 1920 C C . SER B 1 61 ? 8.008 -6.359 -0.758 1 94.56 61 SER B C 1
ATOM 1922 O O . SER B 1 61 ? 7.938 -5.211 -0.32 1 94.56 61 SER B O 1
ATOM 1924 N N . HIS B 1 62 ? 9.062 -7.09 -0.493 1 95.25 62 HIS B N 1
ATOM 1925 C CA . HIS B 1 62 ? 10.164 -6.637 0.352 1 95.25 62 HIS B CA 1
ATOM 1926 C C . HIS B 1 62 ? 10.93 -5.488 -0.302 1 95.25 62 HIS B C 1
ATOM 1928 O O . HIS B 1 62 ? 11.43 -4.598 0.388 1 95.25 62 HIS B O 1
ATOM 1934 N N . GLY B 1 63 ? 11.039 -5.547 -1.614 1 94.88 63 GLY B N 1
ATOM 1935 C CA . GLY B 1 63 ? 11.641 -4.43 -2.324 1 94.88 63 GLY B CA 1
ATOM 1936 C C . GLY B 1 63 ? 10.938 -3.111 -2.076 1 94.88 63 GLY B C 1
ATOM 1937 O O . GLY B 1 63 ? 11.586 -2.09 -1.839 1 94.88 63 GLY B O 1
ATOM 1938 N N . ILE B 1 64 ? 9.664 -3.166 -2.078 1 93.31 64 ILE B N 1
ATOM 1939 C CA . ILE B 1 64 ? 8.859 -1.976 -1.832 1 93.31 64 ILE B CA 1
ATOM 1940 C C . ILE B 1 64 ? 9.078 -1.495 -0.398 1 93.31 64 ILE B C 1
ATOM 1942 O O . ILE B 1 64 ? 9.352 -0.316 -0.167 1 93.31 64 ILE B O 1
ATOM 1946 N N . HIS B 1 65 ? 8.992 -2.379 0.527 1 91.69 65 HIS B N 1
ATOM 1947 C CA . HIS B 1 65 ? 9.117 -2.023 1.937 1 91.69 65 HIS B CA 1
ATOM 1948 C C . HIS B 1 65 ? 10.516 -1.487 2.244 1 91.69 65 HIS B C 1
ATOM 1950 O O . HIS B 1 65 ? 10.672 -0.593 3.078 1 91.69 65 HIS B O 1
ATOM 1956 N N . SER B 1 66 ? 11.477 -1.999 1.609 1 91.69 66 SER B N 1
ATOM 1957 C CA . SER B 1 66 ? 12.844 -1.555 1.862 1 91.69 66 SER B CA 1
ATOM 1958 C C . SER B 1 66 ? 13.109 -0.189 1.237 1 91.69 66 SER B C 1
ATOM 1960 O O . SER B 1 66 ? 13.961 0.562 1.711 1 91.69 66 SER B O 1
ATOM 1962 N N . ALA B 1 67 ? 12.367 0.164 0.203 1 92.94 67 ALA B N 1
ATOM 1963 C CA . ALA B 1 67 ? 12.602 1.416 -0.511 1 92.94 67 ALA B CA 1
ATOM 1964 C C . ALA B 1 67 ? 11.789 2.555 0.099 1 92.94 67 ALA B C 1
ATOM 1966 O O . ALA B 1 67 ? 12.07 3.73 -0.151 1 92.94 67 ALA B O 1
ATOM 1967 N N . LEU B 1 68 ? 10.859 2.234 0.924 1 90.88 68 LEU B N 1
ATOM 1968 C CA . LEU B 1 68 ? 9.922 3.219 1.45 1 90.88 68 LEU B CA 1
ATOM 1969 C C . LEU B 1 68 ? 10.648 4.277 2.273 1 90.88 68 LEU B C 1
ATOM 1971 O O . LEU B 1 68 ? 10.43 5.477 2.086 1 90.88 68 LEU B O 1
ATOM 1975 N N . PRO B 1 69 ? 11.523 3.896 3.184 1 88.69 69 PRO B N 1
ATOM 1976 C CA . PRO B 1 69 ? 12.227 4.922 3.957 1 88.69 69 PRO B CA 1
ATOM 1977 C C . PRO B 1 69 ? 13.016 5.887 3.076 1 88.69 69 PRO B C 1
ATOM 1979 O O . PRO B 1 69 ? 13.172 7.059 3.424 1 88.69 69 PRO B O 1
ATOM 1982 N N . LEU B 1 70 ? 13.492 5.367 1.995 1 90.06 70 LEU B N 1
ATOM 1983 C CA . LEU B 1 70 ? 14.219 6.211 1.054 1 90.06 70 LEU B CA 1
ATOM 1984 C C . LEU B 1 70 ? 13.328 7.332 0.53 1 90.06 70 LEU B C 1
ATOM 1986 O O . LEU B 1 70 ? 13.789 8.461 0.357 1 90.06 70 LEU B O 1
ATOM 1990 N N . VAL B 1 71 ? 12.07 7.094 0.295 1 91.44 71 VAL B N 1
ATOM 1991 C CA . VAL B 1 71 ? 11.117 8.078 -0.213 1 91.44 71 VAL B CA 1
ATOM 1992 C C . VAL B 1 71 ? 10.914 9.18 0.828 1 91.44 71 VAL B C 1
ATOM 1994 O O . VAL B 1 71 ? 10.961 10.367 0.502 1 91.44 71 VAL B O 1
ATOM 1997 N N . PHE B 1 72 ? 10.773 8.789 2.051 1 88.06 72 PHE B N 1
ATOM 1998 C CA . PHE B 1 72 ? 10.547 9.75 3.121 1 88.06 72 PHE B CA 1
ATOM 1999 C C . PHE B 1 72 ? 11.805 10.57 3.391 1 88.06 72 PHE B C 1
ATOM 2001 O O . PHE B 1 72 ? 11.727 11.773 3.654 1 88.06 72 PHE B O 1
ATOM 2008 N N . ASP B 1 73 ? 12.953 9.922 3.367 1 86.12 73 ASP B N 1
ATOM 2009 C CA . ASP B 1 73 ? 14.211 10.641 3.543 1 86.12 73 ASP B CA 1
ATOM 2010 C C . ASP B 1 73 ? 14.391 11.703 2.461 1 86.12 73 ASP B C 1
ATOM 2012 O O . ASP B 1 73 ? 14.883 12.797 2.736 1 86.12 73 ASP B O 1
ATOM 2016 N N . ARG B 1 74 ? 14.023 11.375 1.309 1 86.31 74 ARG B N 1
ATOM 2017 C CA . ARG B 1 74 ? 14.141 12.297 0.184 1 86.31 74 ARG B CA 1
ATOM 2018 C C . ARG B 1 74 ? 13.141 13.445 0.312 1 86.31 74 ARG B C 1
ATOM 2020 O O . ARG B 1 74 ? 13.492 14.609 0.11 1 86.31 74 ARG B O 1
ATOM 2027 N N . GLU B 1 75 ? 11.953 13.117 0.653 1 85.5 75 GLU B N 1
ATOM 2028 C CA . GLU B 1 75 ? 10.875 14.109 0.682 1 85.5 75 GLU B CA 1
ATOM 2029 C C . GLU B 1 75 ? 11.039 15.062 1.863 1 85.5 75 GLU B C 1
ATOM 2031 O O . GLU B 1 75 ? 10.727 16.25 1.755 1 85.5 75 GLU B O 1
ATOM 2036 N N . PHE B 1 76 ? 11.484 14.578 2.947 1 82.25 76 PHE B N 1
ATOM 2037 C CA . PHE B 1 76 ? 11.555 15.406 4.145 1 82.25 76 PHE B CA 1
ATOM 2038 C C . PHE B 1 76 ? 12.953 15.984 4.324 1 82.25 76 PHE B C 1
ATOM 2040 O O . PHE B 1 76 ? 13.234 16.656 5.32 1 82.25 76 PHE B O 1
ATOM 2047 N N . GLY B 1 77 ? 13.781 15.844 3.348 1 75.94 77 GLY B N 1
ATOM 2048 C CA . GLY B 1 77 ? 15.07 16.5 3.268 1 75.94 77 GLY B CA 1
ATOM 2049 C C . GLY B 1 77 ? 16.141 15.844 4.117 1 75.94 77 GLY B C 1
ATOM 2050 O O . GLY B 1 77 ? 17.141 16.469 4.473 1 75.94 77 GLY B O 1
ATOM 2051 N N . PHE B 1 78 ? 15.844 14.758 4.629 1 72.31 78 PHE B N 1
ATOM 2052 C CA . PHE B 1 78 ? 16.859 14.039 5.395 1 72.31 78 PHE B CA 1
ATOM 2053 C C . PHE B 1 78 ? 17.953 13.508 4.48 1 72.31 78 PHE B C 1
ATOM 2055 O O . PHE B 1 78 ? 19.062 13.219 4.934 1 72.31 78 PHE B O 1
ATOM 2062 N N . TRP B 1 79 ? 17.484 13.477 3.27 1 64.81 79 TRP B N 1
ATOM 2063 C CA . TRP B 1 79 ? 18.359 12.969 2.217 1 64.81 79 TRP B CA 1
ATOM 2064 C C . TRP B 1 79 ? 19.594 13.852 2.061 1 64.81 79 TRP B C 1
ATOM 2066 O O . TRP B 1 79 ? 20.703 13.344 1.838 1 64.81 79 TRP B O 1
ATOM 2076 N N . ASP B 1 80 ? 19.422 15.055 2.223 1 61.03 80 ASP B N 1
ATOM 2077 C CA . ASP B 1 80 ? 20.531 16 2.115 1 61.03 80 ASP B CA 1
ATOM 2078 C C . ASP B 1 80 ? 21.578 15.742 3.189 1 61.03 80 ASP B C 1
ATOM 2080 O O . ASP B 1 80 ? 22.766 15.984 2.975 1 61.03 80 ASP B O 1
ATOM 2084 N N . ARG B 1 81 ? 21.125 15.289 4.23 1 60.88 81 ARG B N 1
ATOM 2085 C CA . ARG B 1 81 ? 22.062 15 5.309 1 60.88 81 ARG B CA 1
ATOM 2086 C C . ARG B 1 81 ? 22.844 13.711 5.031 1 60.88 81 ARG B C 1
ATOM 2088 O O . ARG B 1 81 ? 23.984 13.562 5.449 1 60.88 81 ARG B O 1
ATOM 2095 N N . ILE B 1 82 ? 22.156 12.828 4.477 1 57.38 82 ILE B N 1
ATOM 2096 C CA . ILE B 1 82 ? 22.812 11.594 4.082 1 57.38 82 ILE B CA 1
ATOM 2097 C C . ILE B 1 82 ? 23.812 11.875 2.957 1 57.38 82 ILE B C 1
ATOM 2099 O O . ILE B 1 82 ? 24.859 11.242 2.875 1 57.38 82 ILE B O 1
ATOM 2103 N N . TRP B 1 83 ? 23.312 12.891 2.246 1 55.19 83 TRP B N 1
ATOM 2104 C CA . TRP B 1 83 ? 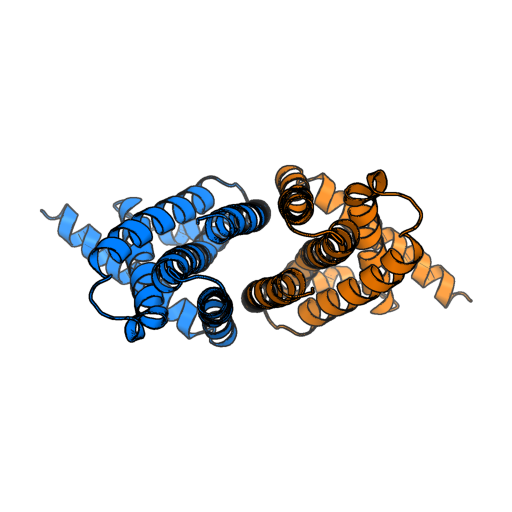24.141 13.219 1.086 1 55.19 83 TRP B CA 1
ATOM 2105 C C . TRP B 1 83 ? 25.234 14.211 1.464 1 55.19 83 TRP B C 1
ATOM 2107 O O . TRP B 1 83 ? 26 14.656 0.604 1 55.19 83 TRP B O 1
ATOM 2117 N N . VAL B 1 84 ? 25.141 14.711 2.678 1 52.22 84 VAL B N 1
ATOM 2118 C CA . VAL B 1 84 ? 26.266 15.586 3.014 1 52.22 84 VAL B CA 1
ATOM 2119 C C . VAL B 1 84 ? 27.578 14.82 2.918 1 52.22 84 VAL B C 1
ATOM 2121 O O . VAL B 1 84 ? 28.641 15.414 2.729 1 52.22 84 VAL B O 1
ATOM 2124 N N . ALA B 1 85 ? 27.531 13.594 3.262 1 49.84 85 ALA B N 1
ATOM 2125 C CA . ALA B 1 85 ? 28.797 12.883 3.078 1 49.84 85 ALA B CA 1
ATOM 2126 C C . ALA B 1 85 ? 29.031 12.547 1.608 1 49.84 85 ALA B C 1
ATOM 2128 O O . ALA B 1 85 ? 28.078 12.375 0.847 1 49.84 85 ALA B O 1
ATOM 2129 N N . PRO B 1 86 ? 30.141 12.852 1.149 1 48.38 86 PRO B N 1
ATOM 2130 C CA . PRO B 1 86 ? 30.453 12.461 -0.229 1 48.38 86 PRO B CA 1
ATOM 2131 C C . PRO B 1 86 ? 29.859 11.109 -0.607 1 48.38 86 PRO B C 1
ATOM 2133 O O . PRO B 1 86 ? 30.422 10.062 -0.252 1 48.38 86 PRO B O 1
ATOM 2136 N N . LEU B 1 87 ? 28.531 10.969 -0.28 1 52.59 87 LEU B N 1
ATOM 2137 C CA . LEU B 1 87 ? 28.109 9.688 -0.842 1 52.59 87 LEU B CA 1
ATOM 2138 C C . LEU B 1 87 ? 28.734 9.461 -2.215 1 52.59 87 LEU B C 1
ATOM 2140 O O . LEU B 1 87 ? 28.625 10.32 -3.1 1 52.59 87 LEU B O 1
ATOM 2144 N N . VAL B 1 88 ? 29.875 8.828 -2.201 1 53.38 88 VAL B N 1
ATOM 2145 C CA . VAL B 1 88 ? 30.594 8.586 -3.443 1 53.38 88 VAL B CA 1
ATOM 2146 C C . VAL B 1 88 ? 29.609 8.25 -4.562 1 53.38 88 VAL B C 1
ATOM 2148 O O . VAL B 1 88 ? 29.75 8.75 -5.68 1 53.38 88 VAL B O 1
ATOM 2151 N N . SER B 1 89 ? 28.562 7.055 -4.465 1 62.22 89 SER B N 1
ATOM 2152 C CA . SER B 1 89 ? 27.922 6.641 -5.703 1 62.22 89 SER B CA 1
ATOM 2153 C C . SER B 1 89 ? 26.453 6.301 -5.473 1 62.22 89 SER B C 1
ATOM 2155 O O . SER B 1 89 ? 26.094 5.754 -4.43 1 62.22 89 SER B O 1
ATOM 2157 N N . ARG B 1 90 ? 25.453 6.902 -6.078 1 76.25 90 ARG B N 1
ATOM 2158 C CA . ARG B 1 90 ? 24.078 6.449 -6.242 1 76.25 90 ARG B CA 1
ATOM 2159 C C . ARG B 1 90 ? 24 4.926 -6.246 1 76.2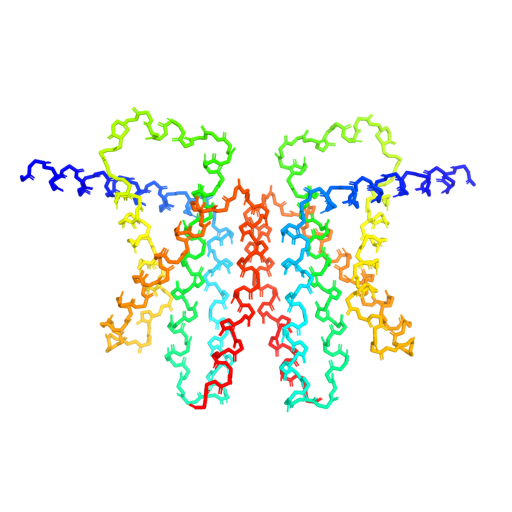5 90 ARG B C 1
ATOM 2161 O O . ARG B 1 90 ? 23 4.348 -5.832 1 76.25 90 ARG B O 1
ATOM 2168 N N . SER B 1 91 ? 25.172 4.379 -6.41 1 87.44 91 SER B N 1
ATOM 2169 C CA . SER B 1 91 ? 25.234 2.922 -6.48 1 87.44 91 SER B CA 1
ATOM 2170 C C . SER B 1 91 ? 25.234 2.303 -5.086 1 87.44 91 SER B C 1
ATOM 2172 O O . SER B 1 91 ? 24.75 1.186 -4.895 1 87.44 91 SER B O 1
ATOM 2174 N N . SER B 1 92 ? 25.672 3.066 -4.094 1 90.62 92 SER B N 1
ATOM 2175 C CA . SER B 1 92 ? 25.734 2.537 -2.736 1 90.62 92 SER B CA 1
ATOM 2176 C C . SER B 1 92 ? 24.344 2.379 -2.139 1 90.62 92 SER B C 1
ATOM 2178 O O . SER B 1 92 ? 24.094 1.44 -1.38 1 90.62 92 SER B O 1
ATOM 2180 N N . ILE B 1 93 ? 23.484 3.236 -2.531 1 90.12 93 ILE B N 1
ATOM 2181 C CA . ILE B 1 93 ? 22.109 3.162 -2.057 1 90.12 93 ILE B CA 1
ATOM 2182 C C . ILE B 1 93 ? 21.438 1.913 -2.619 1 90.12 93 ILE B C 1
ATOM 2184 O O . ILE B 1 93 ? 20.844 1.13 -1.874 1 90.12 93 ILE B O 1
ATOM 2188 N N . TRP B 1 94 ? 21.656 1.787 -3.848 1 93.81 94 TRP B N 1
ATOM 2189 C CA . TRP B 1 94 ? 21.047 0.636 -4.512 1 93.81 94 TRP B CA 1
ATOM 2190 C C . TRP B 1 94 ? 21.594 -0.669 -3.941 1 93.81 94 TRP B C 1
ATOM 2192 O O . TRP B 1 94 ? 20.828 -1.586 -3.633 1 93.81 94 TRP B O 1
ATOM 2202 N N . ILE B 1 95 ? 22.844 -0.731 -3.807 1 94.81 95 ILE B N 1
ATOM 2203 C CA . ILE B 1 95 ? 23.484 -1.941 -3.303 1 94.81 95 ILE B CA 1
ATOM 2204 C C . ILE B 1 95 ? 23.016 -2.225 -1.881 1 94.81 95 ILE B C 1
ATOM 2206 O O . ILE B 1 95 ? 22.766 -3.379 -1.519 1 94.81 95 ILE B O 1
ATOM 2210 N N . SER B 1 96 ? 22.922 -1.22 -1.092 1 95.12 96 SER B N 1
ATOM 2211 C CA . SER B 1 96 ? 22.484 -1.399 0.289 1 95.12 96 SER B CA 1
ATOM 2212 C C . SER B 1 96 ? 21.062 -1.936 0.353 1 95.12 96 SER B C 1
ATOM 2214 O O . SER B 1 96 ? 20.766 -2.842 1.136 1 95.12 96 SER B O 1
ATOM 2216 N N . LEU B 1 97 ? 20.234 -1.445 -0.488 1 95.94 97 LEU B N 1
ATOM 2217 C CA . LEU B 1 97 ? 18.828 -1.861 -0.485 1 95.94 97 LEU B CA 1
ATOM 2218 C C . LEU B 1 97 ? 18.672 -3.252 -1.09 1 95.94 97 LEU B C 1
ATOM 2220 O O . LEU B 1 97 ? 17.797 -4.012 -0.692 1 95.94 97 LEU B O 1
ATOM 2224 N N . LEU B 1 98 ? 19.578 -3.537 -2.002 1 96.69 98 LEU B N 1
ATOM 2225 C CA . LEU B 1 98 ? 19.625 -4.902 -2.516 1 96.69 98 LEU B CA 1
ATOM 2226 C C . LEU B 1 98 ? 19.922 -5.895 -1.399 1 96.69 98 LEU B C 1
ATOM 2228 O O . LEU B 1 98 ? 19.297 -6.949 -1.31 1 96.69 98 LEU B O 1
ATOM 2232 N N . GLY B 1 99 ? 20.844 -5.5 -0.599 1 95.44 99 GLY B N 1
ATOM 2233 C CA . GLY B 1 99 ? 21.203 -6.348 0.53 1 95.44 99 GLY B CA 1
ATOM 2234 C C . GLY B 1 99 ? 20.062 -6.535 1.51 1 95.44 99 GLY B C 1
ATOM 2235 O O . GLY B 1 99 ? 19.812 -7.648 1.981 1 95.44 99 GLY B O 1
ATOM 2236 N N . VAL B 1 100 ? 19.391 -5.508 1.812 1 96.06 100 VAL B N 1
ATOM 2237 C CA . VAL B 1 100 ? 18.281 -5.574 2.766 1 96.06 100 VAL B CA 1
ATOM 2238 C C . VAL B 1 100 ? 17.156 -6.426 2.188 1 96.06 100 VAL B C 1
ATOM 2240 O O . VAL B 1 100 ? 16.609 -7.289 2.877 1 96.06 100 VAL B O 1
ATOM 2243 N N . ASN B 1 101 ? 16.781 -6.16 0.896 1 96.62 101 ASN B N 1
ATOM 2244 C CA . ASN B 1 101 ? 15.75 -6.961 0.237 1 96.62 101 ASN B CA 1
ATOM 2245 C C . ASN B 1 101 ? 16.125 -8.445 0.221 1 96.62 101 ASN B C 1
ATOM 2247 O O . ASN B 1 101 ? 15.273 -9.297 0.48 1 96.62 101 ASN B O 1
ATOM 2251 N N . TRP B 1 102 ? 17.359 -8.688 -0.057 1 93.44 102 TRP B N 1
ATOM 2252 C CA . TRP B 1 102 ? 17.844 -10.07 -0.067 1 93.44 102 TRP B CA 1
ATOM 2253 C C . TRP B 1 102 ? 17.688 -10.703 1.312 1 93.44 102 TRP B C 1
ATOM 2255 O O . TRP B 1 102 ? 17.234 -11.836 1.435 1 93.44 102 TRP B O 1
ATOM 2265 N N . MET B 1 103 ? 18.078 -10.031 2.307 1 93.12 103 MET B N 1
ATOM 2266 C CA . MET B 1 103 ? 17.969 -10.523 3.676 1 93.12 103 MET B CA 1
ATOM 2267 C C . MET B 1 103 ? 16.531 -10.836 4.043 1 93.12 103 MET B C 1
ATOM 2269 O O . MET B 1 103 ? 16.234 -11.906 4.578 1 93.12 103 MET B O 1
ATOM 2273 N N . LEU B 1 104 ? 15.625 -9.992 3.789 1 94.56 104 LEU B N 1
ATOM 2274 C CA . LEU B 1 104 ? 14.219 -10.18 4.121 1 94.56 104 LEU B CA 1
ATOM 2275 C C . LEU B 1 104 ? 13.625 -11.344 3.33 1 94.56 104 LEU B C 1
ATOM 2277 O O . LEU B 1 104 ? 12.828 -12.117 3.863 1 94.56 104 LEU B O 1
ATOM 2281 N N . THR B 1 105 ? 13.969 -11.391 2.045 1 93.31 105 THR B N 1
ATOM 2282 C CA . THR B 1 105 ? 13.484 -12.484 1.207 1 93.31 105 THR B CA 1
ATOM 2283 C C . THR B 1 105 ? 13.977 -13.828 1.735 1 93.31 105 THR B C 1
ATOM 2285 O O . THR B 1 105 ? 13.227 -14.805 1.762 1 93.31 105 THR B O 1
ATOM 2288 N N . CYS B 1 106 ? 15.219 -13.883 2.139 1 90.06 106 CYS B N 1
ATOM 2289 C CA . CYS B 1 106 ? 15.742 -15.109 2.73 1 90.06 106 CYS B CA 1
ATOM 2290 C C . CYS B 1 106 ? 14.992 -15.461 4.008 1 90.06 106 CYS B C 1
ATOM 2292 O O . CYS B 1 106 ? 14.648 -16.625 4.23 1 90.06 106 CYS B O 1
ATOM 2294 N N . LEU B 1 107 ? 14.75 -14.516 4.809 1 90.12 107 LEU B N 1
ATOM 2295 C CA . LEU B 1 107 ? 14.023 -14.734 6.051 1 90.12 107 LEU B CA 1
ATOM 2296 C C . LEU B 1 107 ? 12.641 -15.312 5.777 1 90.12 107 LEU B C 1
ATOM 2298 O O . LEU B 1 107 ? 12.156 -16.156 6.527 1 90.12 107 LEU B O 1
ATOM 2302 N N . THR B 1 108 ? 12.016 -14.883 4.711 1 91.62 108 THR B N 1
ATOM 2303 C CA . THR B 1 108 ? 10.641 -15.281 4.418 1 91.62 108 THR B CA 1
ATOM 2304 C C . THR B 1 108 ? 10.609 -16.594 3.652 1 91.62 108 THR B C 1
ATOM 2306 O O . THR B 1 108 ? 9.711 -17.422 3.844 1 91.62 108 THR B O 1
ATOM 2309 N N . CYS B 1 109 ? 11.602 -16.875 2.836 1 88.38 109 CYS B N 1
ATOM 2310 C CA . CYS B 1 109 ? 11.5 -17.984 1.89 1 88.38 109 CYS B CA 1
ATOM 2311 C C . CYS B 1 109 ? 12.5 -19.094 2.225 1 88.38 109 CYS B C 1
ATOM 2313 O O . CYS B 1 109 ? 12.562 -20.109 1.532 1 88.38 109 CYS B O 1
ATOM 2315 N N . VAL B 1 110 ? 13.305 -19.016 3.207 1 79.69 110 VAL B N 1
ATOM 2316 C CA . VAL B 1 110 ? 14.406 -19.938 3.477 1 79.69 110 VAL B CA 1
ATOM 2317 C C . VAL B 1 110 ? 13.852 -21.359 3.639 1 79.69 110 VAL B C 1
ATOM 2319 O O . VAL B 1 110 ? 14.516 -22.328 3.275 1 79.69 110 VAL B O 1
ATOM 2322 N N . TRP B 1 111 ? 12.695 -21.547 4.117 1 84 111 TRP B N 1
ATOM 2323 C CA . TRP B 1 111 ? 12.133 -22.875 4.387 1 84 111 TRP B CA 1
ATOM 2324 C C . TRP B 1 111 ? 11.797 -23.594 3.086 1 84 111 TRP B C 1
ATOM 2326 O O . TRP B 1 111 ? 11.602 -24.812 3.074 1 84 111 TRP B O 1
ATOM 2336 N N . LEU B 1 112 ? 11.547 -22.953 1.986 1 77.62 112 LEU B N 1
ATOM 2337 C CA . LEU B 1 112 ? 11.156 -23.562 0.719 1 77.62 112 LEU B CA 1
ATOM 2338 C C . LEU B 1 112 ? 12.344 -24.25 0.058 1 77.62 112 LEU B C 1
ATOM 2340 O O . LEU B 1 112 ? 12.156 -25.141 -0.78 1 77.62 112 LEU B O 1
ATOM 2344 N N . GLY B 1 113 ? 13.508 -24 0.366 1 72.69 113 GLY B N 1
ATOM 2345 C CA . GLY B 1 113 ? 14.625 -24.781 -0.147 1 72.69 113 GLY B CA 1
ATOM 2346 C C . GLY B 1 113 ? 15.656 -23.938 -0.877 1 72.69 113 GLY B C 1
ATOM 2347 O O . GLY B 1 113 ? 15.312 -22.922 -1.495 1 72.69 113 GLY B O 1
ATOM 2348 N N . TYR B 1 114 ? 16.781 -24.344 -0.821 1 65.88 114 TYR B N 1
ATOM 2349 C CA . TYR B 1 114 ? 18 -23.703 -1.295 1 65.88 114 TYR B CA 1
ATOM 2350 C C . TYR B 1 114 ? 18.047 -23.688 -2.818 1 65.88 114 TYR B C 1
ATOM 2352 O O . TYR B 1 114 ? 18.703 -22.828 -3.412 1 65.88 114 TYR B O 1
ATOM 2360 N N . GLN B 1 115 ? 17.266 -24.625 -3.51 1 68.44 115 GLN B N 1
ATOM 2361 C CA . GLN B 1 115 ? 17.406 -24.766 -4.957 1 68.44 115 GLN B CA 1
ATOM 2362 C C . GLN B 1 115 ? 16.906 -23.516 -5.68 1 68.44 115 GLN B C 1
ATOM 2364 O O . GLN B 1 115 ? 17.312 -23.266 -6.82 1 68.44 115 GLN B O 1
ATOM 2369 N N . LEU B 1 116 ? 16.203 -22.672 -5.078 1 75.12 116 LEU B N 1
ATOM 2370 C CA . LEU B 1 116 ? 15.609 -21.531 -5.766 1 75.12 116 LEU B CA 1
ATOM 2371 C C . LEU B 1 116 ? 16.453 -20.281 -5.578 1 75.12 116 LEU B C 1
ATOM 2373 O O . LEU B 1 116 ? 16.125 -19.219 -6.117 1 75.12 116 LEU B O 1
ATOM 2377 N N . LEU B 1 117 ? 17.688 -20.5 -5.121 1 75.56 117 LEU B N 1
ATOM 2378 C CA . LEU B 1 117 ? 18.5 -19.375 -4.68 1 75.56 117 LEU B CA 1
ATOM 2379 C C . LEU B 1 117 ? 18.969 -18.531 -5.867 1 75.56 117 LEU B C 1
ATOM 2381 O O . LEU B 1 117 ? 18.891 -17.312 -5.832 1 75.56 117 LEU B O 1
ATOM 2385 N N . PRO B 1 118 ? 19.5 -19.25 -6.934 1 78.62 118 PRO B N 1
ATOM 2386 C CA . PRO B 1 118 ? 19.938 -18.406 -8.047 1 78.62 118 PRO B CA 1
ATOM 2387 C C . PRO B 1 118 ? 18.812 -17.562 -8.625 1 78.62 118 PRO B C 1
ATOM 2389 O O . PRO B 1 118 ? 19.016 -16.406 -8.984 1 78.62 118 PRO B O 1
ATOM 2392 N N . LEU B 1 119 ? 17.656 -18.078 -8.82 1 80.12 119 LEU B N 1
ATOM 2393 C CA . LEU B 1 119 ? 16.5 -17.344 -9.328 1 80.12 119 LEU B CA 1
ATOM 2394 C C . LEU B 1 119 ? 16.094 -16.234 -8.359 1 80.12 119 LEU B C 1
ATOM 2396 O O . LEU B 1 119 ? 15.711 -15.141 -8.789 1 80.12 119 LEU B O 1
ATOM 2400 N N . MET B 1 120 ? 16.344 -16.516 -7.16 1 82.38 120 MET B N 1
ATOM 2401 C CA . MET B 1 120 ? 16 -15.531 -6.129 1 82.38 120 MET B CA 1
ATOM 2402 C C . MET B 1 120 ? 16.875 -14.289 -6.258 1 82.38 120 MET B C 1
ATOM 2404 O O . MET B 1 120 ? 16.391 -13.164 -6.102 1 82.38 120 MET B O 1
ATOM 2408 N N . MET B 1 121 ? 18.094 -14.617 -6.637 1 87.19 121 MET B N 1
ATOM 2409 C CA . MET B 1 121 ? 19.031 -13.5 -6.738 1 87.19 121 MET B CA 1
ATOM 2410 C C . MET B 1 121 ? 18.641 -12.57 -7.883 1 87.19 121 MET B C 1
ATOM 2412 O O . MET B 1 121 ? 18.641 -11.344 -7.727 1 87.19 121 MET B O 1
ATOM 2416 N N . TRP B 1 122 ? 18.266 -13.18 -9.039 1 91.94 122 TRP B N 1
ATOM 2417 C CA . TRP B 1 122 ? 17.906 -12.383 -10.195 1 91.94 122 TRP B CA 1
ATOM 2418 C C . TRP B 1 122 ? 16.625 -11.594 -9.93 1 91.94 122 TRP B C 1
ATOM 2420 O O . TRP B 1 122 ? 16.516 -10.414 -10.273 1 91.94 122 TRP B O 1
ATOM 2430 N N . LEU B 1 123 ? 15.703 -12.18 -9.281 1 92.62 123 LEU B N 1
ATOM 2431 C CA . LEU B 1 123 ? 14.422 -11.539 -8.992 1 92.62 123 LEU B CA 1
ATOM 2432 C C . LEU B 1 123 ? 14.594 -10.43 -7.965 1 92.62 123 LEU B C 1
ATOM 2434 O O . LEU B 1 123 ? 13.93 -9.391 -8.047 1 92.62 123 LEU B O 1
ATOM 2438 N N . THR B 1 124 ? 15.469 -10.688 -7.016 1 95.19 124 THR B N 1
ATOM 2439 C CA . THR B 1 124 ? 15.727 -9.656 -6.016 1 95.19 124 THR B CA 1
ATOM 2440 C C . THR B 1 124 ? 16.375 -8.438 -6.656 1 95.19 124 THR B C 1
ATOM 2442 O O . THR B 1 124 ? 16.047 -7.301 -6.312 1 95.19 124 THR B O 1
ATOM 2445 N N . TRP B 1 125 ? 17.266 -8.727 -7.547 1 96.25 125 TRP B N 1
ATOM 2446 C CA . TRP B 1 125 ? 17.906 -7.648 -8.281 1 96.25 125 TRP B CA 1
ATOM 2447 C C . TRP B 1 125 ? 16.875 -6.828 -9.055 1 96.25 125 TRP B C 1
ATOM 2449 O O . TRP B 1 125 ? 16.875 -5.594 -8.977 1 96.25 125 TRP B O 1
ATOM 2459 N N . LEU B 1 126 ? 16.016 -7.461 -9.734 1 95.56 126 LEU B N 1
ATOM 2460 C CA . LEU B 1 126 ? 14.992 -6.79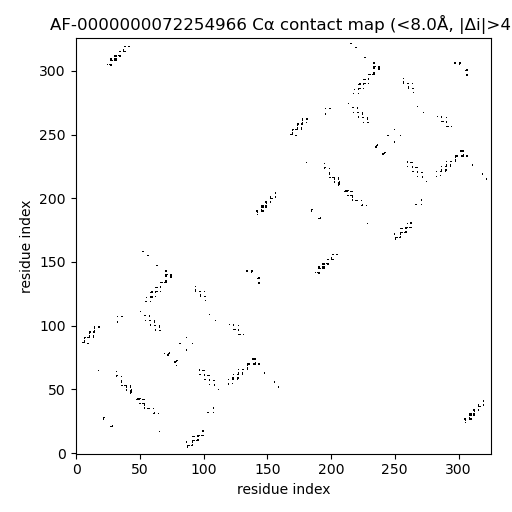7 -10.531 1 95.56 126 LEU B CA 1
ATOM 2461 C C . LEU B 1 126 ? 14.039 -6.012 -9.641 1 95.56 126 LEU B C 1
ATOM 2463 O O . LEU B 1 126 ? 13.75 -4.844 -9.906 1 95.56 126 LEU B O 1
ATOM 2467 N N . ALA B 1 127 ? 13.562 -6.621 -8.602 1 96 127 ALA B N 1
ATOM 2468 C CA . ALA B 1 127 ? 12.609 -5.996 -7.691 1 96 127 ALA B CA 1
ATOM 2469 C C . ALA B 1 127 ? 13.219 -4.766 -7.023 1 96 127 ALA B C 1
ATOM 2471 O O . ALA B 1 127 ? 12.547 -3.736 -6.887 1 96 127 ALA B O 1
ATOM 2472 N N . THR B 1 128 ? 14.484 -4.871 -6.613 1 96.81 128 THR B N 1
ATOM 2473 C CA . THR B 1 128 ? 15.141 -3.738 -5.98 1 96.81 128 THR B CA 1
ATOM 2474 C C . THR B 1 128 ? 15.32 -2.592 -6.973 1 96.81 128 THR B C 1
ATOM 2476 O O . THR B 1 128 ? 15.102 -1.429 -6.633 1 96.81 128 THR B O 1
ATOM 2479 N N . SER B 1 129 ? 15.711 -2.936 -8.164 1 96.62 129 SER B N 1
ATOM 2480 C CA . SER B 1 129 ? 15.898 -1.911 -9.188 1 96.62 129 SER B CA 1
ATOM 2481 C C . SER B 1 129 ? 14.602 -1.175 -9.484 1 96.62 129 SER B C 1
ATOM 2483 O O . SER B 1 129 ? 14.586 0.053 -9.594 1 96.62 129 SER B O 1
ATOM 2485 N N . LEU B 1 130 ? 13.539 -1.871 -9.57 1 95.5 130 LEU B N 1
ATOM 2486 C CA . LEU B 1 130 ? 12.234 -1.266 -9.836 1 95.5 130 LEU B CA 1
ATOM 2487 C C . LEU B 1 130 ? 11.797 -0.392 -8.672 1 95.5 130 LEU B C 1
ATOM 2489 O O . LEU B 1 130 ? 11.328 0.731 -8.867 1 95.5 130 LEU B O 1
ATOM 2493 N N . SER B 1 131 ? 11.945 -0.893 -7.504 1 95.69 131 SER B N 1
ATOM 2494 C CA . SER B 1 131 ? 11.508 -0.169 -6.316 1 95.69 131 SER B CA 1
ATOM 2495 C C . SER B 1 131 ? 12.328 1.098 -6.102 1 95.69 131 SER B C 1
ATOM 2497 O O . SER B 1 131 ? 11.773 2.164 -5.824 1 95.69 131 SER B O 1
ATOM 2499 N N . VAL B 1 132 ? 13.641 0.987 -6.219 1 94.25 132 VAL B N 1
ATOM 2500 C CA . VAL B 1 132 ? 14.508 2.146 -6.055 1 94.25 132 VAL B CA 1
ATOM 2501 C C . VAL B 1 132 ? 14.273 3.137 -7.191 1 94.25 132 VAL B C 1
ATOM 2503 O O . VAL B 1 132 ? 14.25 4.352 -6.973 1 94.25 132 VAL B O 1
ATOM 2506 N N . GLY B 1 133 ? 14.125 2.615 -8.383 1 94.38 133 GLY B N 1
ATOM 2507 C CA . GLY B 1 133 ? 13.805 3.479 -9.508 1 94.38 133 GLY B CA 1
ATOM 2508 C C . GLY B 1 133 ? 12.539 4.289 -9.289 1 94.38 133 GLY B C 1
ATOM 2509 O O . GLY B 1 133 ? 12.523 5.5 -9.531 1 94.38 133 GLY B O 1
ATOM 2510 N N . LEU B 1 134 ? 11.5 3.697 -8.828 1 94.81 134 LEU B N 1
ATOM 2511 C CA . LEU B 1 134 ? 10.242 4.387 -8.547 1 94.81 134 LEU B CA 1
ATOM 2512 C C . LEU B 1 134 ? 10.422 5.402 -7.426 1 94.81 134 LEU B C 1
ATOM 2514 O O . LEU B 1 134 ? 9.875 6.512 -7.492 1 94.81 134 LEU B O 1
ATOM 2518 N N . ALA B 1 135 ? 11.133 4.965 -6.379 1 93.31 135 ALA B N 1
ATOM 2519 C CA . ALA B 1 135 ? 11.359 5.824 -5.219 1 93.31 135 ALA B CA 1
ATOM 2520 C C . ALA B 1 135 ? 12.086 7.105 -5.617 1 93.31 135 ALA B C 1
ATOM 2522 O O . ALA B 1 135 ? 11.828 8.172 -5.051 1 93.31 135 ALA B O 1
ATOM 2523 N N . LEU B 1 136 ? 12.984 7.066 -6.602 1 90.25 136 LEU B N 1
ATOM 2524 C CA . LEU B 1 136 ? 13.781 8.219 -6.996 1 90.25 136 LEU B CA 1
ATOM 2525 C C . LEU B 1 136 ? 13.078 9.016 -8.094 1 90.25 136 LEU B C 1
ATOM 2527 O O . LEU B 1 136 ? 13.336 10.211 -8.258 1 90.25 136 LEU B O 1
ATOM 2531 N N . TRP B 1 137 ? 12.234 8.328 -8.82 1 91.56 137 TRP B N 1
ATOM 2532 C CA . TRP B 1 137 ? 11.594 8.969 -9.961 1 91.56 137 TRP B CA 1
ATOM 2533 C C . TRP B 1 137 ? 10.359 9.75 -9.523 1 91.56 137 TRP B C 1
ATOM 2535 O O . TRP B 1 137 ? 10.086 10.828 -10.055 1 91.56 137 TRP B O 1
ATOM 2545 N N . LEU B 1 138 ? 9.602 9.336 -8.609 1 91.81 138 LEU B N 1
ATOM 2546 C CA . LEU B 1 138 ? 8.344 9.953 -8.203 1 91.81 138 LEU B CA 1
ATOM 2547 C C . LEU B 1 138 ? 8.594 11.094 -7.219 1 91.81 138 LEU B C 1
ATOM 2549 O O . LEU B 1 138 ? 9.492 11.008 -6.379 1 91.81 138 LEU B O 1
ATOM 2553 N N . PRO B 1 139 ? 7.875 12.102 -7.34 1 87.25 139 PRO B N 1
ATOM 2554 C CA . PRO B 1 139 ? 8.18 13.336 -6.613 1 87.25 139 PRO B CA 1
ATOM 2555 C C . PRO B 1 139 ? 7.762 13.273 -5.145 1 87.25 139 PRO B C 1
ATOM 2557 O O . PRO B 1 139 ? 8.281 14.031 -4.32 1 87.25 139 PRO B O 1
ATOM 2560 N N . SER B 1 140 ? 6.738 12.43 -4.77 1 90.62 140 SER B N 1
ATOM 2561 C CA . SER B 1 140 ? 6.227 12.438 -3.404 1 90.62 140 SER B CA 1
ATOM 2562 C C . SER B 1 140 ? 5.945 11.023 -2.91 1 90.62 140 SER B C 1
ATOM 2564 O O . SER B 1 140 ? 5.852 10.086 -3.709 1 90.62 140 SER B O 1
ATOM 2566 N N . HIS B 1 141 ? 5.844 10.992 -1.523 1 90.44 141 HIS B N 1
ATOM 2567 C CA . HIS B 1 141 ? 5.504 9.711 -0.924 1 90.44 141 HIS B CA 1
ATOM 2568 C C . HIS B 1 141 ? 4.109 9.258 -1.35 1 90.44 141 HIS B C 1
ATOM 2570 O O . HIS B 1 141 ? 3.861 8.062 -1.506 1 90.44 141 HIS B O 1
ATOM 2576 N N . THR B 1 142 ? 3.205 10.188 -1.663 1 90.56 142 THR B N 1
ATOM 2577 C CA . THR B 1 142 ? 1.838 9.828 -2.029 1 90.56 142 THR B CA 1
ATOM 2578 C C . THR B 1 142 ? 1.797 9.195 -3.418 1 90.56 142 THR B C 1
ATOM 2580 O O . THR B 1 142 ? 1.103 8.203 -3.633 1 90.56 142 THR B O 1
ATOM 2583 N N . SER B 1 143 ? 2.504 9.766 -4.359 1 91.94 143 SER B N 1
ATOM 2584 C CA . SER B 1 143 ? 2.557 9.188 -5.699 1 91.94 143 SER B CA 1
ATOM 2585 C C . SER B 1 143 ? 3.244 7.832 -5.691 1 91.94 143 SER B C 1
ATOM 2587 O O . SER B 1 143 ? 2.848 6.926 -6.426 1 91.94 143 SER B O 1
ATOM 2589 N N . PHE B 1 144 ? 4.27 7.766 -4.887 1 94.5 144 PHE B N 1
ATOM 2590 C CA . PHE B 1 144 ? 4.953 6.484 -4.746 1 94.5 144 PHE B CA 1
ATOM 2591 C C . PHE B 1 144 ? 4 5.414 -4.23 1 94.5 144 PHE B C 1
ATOM 2593 O O . PHE B 1 144 ? 3.891 4.336 -4.82 1 94.5 144 PHE B O 1
ATOM 2600 N N . LEU B 1 145 ? 3.268 5.68 -3.17 1 92.69 145 LEU B N 1
ATOM 2601 C CA . LEU B 1 145 ? 2.365 4.715 -2.549 1 92.69 145 LEU B CA 1
ATOM 2602 C C . LEU B 1 145 ? 1.237 4.336 -3.502 1 92.69 145 LEU B C 1
ATOM 2604 O O . LEU B 1 145 ? 0.883 3.162 -3.615 1 92.69 145 LEU B O 1
ATOM 2608 N N . ALA B 1 146 ? 0.726 5.297 -4.191 1 93.12 146 ALA B N 1
ATOM 2609 C CA . ALA B 1 146 ? -0.337 5.023 -5.152 1 93.12 146 ALA B CA 1
ATOM 2610 C C . ALA B 1 146 ? 0.168 4.145 -6.293 1 93.12 146 ALA B C 1
ATOM 2612 O O . ALA B 1 146 ? -0.542 3.248 -6.758 1 93.12 146 ALA B O 1
ATOM 2613 N N . SER B 1 147 ? 1.36 4.398 -6.781 1 94 147 SER B N 1
ATOM 2614 C CA . SER B 1 147 ? 1.949 3.592 -7.844 1 94 147 SER B CA 1
ATOM 2615 C C . SER B 1 147 ? 2.17 2.154 -7.387 1 94 147 SER B C 1
ATOM 2617 O O . SER B 1 147 ? 1.881 1.21 -8.125 1 94 147 SER B O 1
ATOM 2619 N N . VAL B 1 148 ? 2.682 2.055 -6.199 1 93.12 148 VAL B N 1
ATOM 2620 C CA . VAL B 1 148 ? 2.928 0.729 -5.641 1 93.12 148 VAL B CA 1
ATOM 2621 C C . VAL B 1 148 ? 1.608 -0.028 -5.508 1 93.12 148 VAL B C 1
ATOM 2623 O O . VAL B 1 148 ? 1.546 -1.23 -5.777 1 93.12 148 VAL B O 1
ATOM 2626 N N . TRP B 1 149 ? 0.612 0.689 -5.117 1 92.06 149 TRP B N 1
ATOM 2627 C CA . TRP B 1 149 ? -0.708 0.082 -4.988 1 92.06 149 TRP B CA 1
ATOM 2628 C C . TRP B 1 149 ? -1.184 -0.475 -6.328 1 92.06 149 TRP B C 1
ATOM 2630 O O . TRP B 1 149 ? -1.659 -1.61 -6.398 1 92.06 149 TRP B O 1
ATOM 2640 N N . LEU B 1 150 ? -1.021 0.194 -7.32 1 92 150 LEU B N 1
ATOM 2641 C CA . LEU B 1 150 ? -1.436 -0.221 -8.656 1 92 150 LEU B CA 1
ATOM 2642 C C . LEU B 1 150 ? -0.552 -1.353 -9.172 1 92 150 LEU B C 1
ATOM 2644 O O . LEU B 1 150 ? -1.055 -2.342 -9.711 1 92 150 LEU B O 1
ATOM 2648 N N . ILE B 1 151 ? 0.694 -1.203 -9.008 1 91.81 151 ILE B N 1
ATOM 2649 C CA . ILE B 1 151 ? 1.65 -2.193 -9.492 1 91.81 151 ILE B CA 1
ATOM 2650 C C . ILE B 1 151 ? 1.435 -3.516 -8.758 1 91.81 151 ILE B C 1
ATOM 2652 O O . ILE B 1 151 ? 1.528 -4.59 -9.359 1 91.81 151 ILE B O 1
ATOM 2656 N N . ASN B 1 152 ? 1.162 -3.4 -7.457 1 90 152 ASN B N 1
ATOM 2657 C CA . ASN B 1 152 ? 0.862 -4.605 -6.691 1 90 152 ASN B CA 1
ATOM 2658 C C . ASN B 1 152 ? -0.334 -5.355 -7.27 1 90 152 ASN B C 1
ATOM 2660 O O . ASN B 1 152 ? -0.302 -6.582 -7.395 1 90 152 ASN B O 1
ATOM 2664 N N . ALA B 1 153 ? -1.35 -4.652 -7.605 1 88.5 153 ALA B N 1
ATOM 2665 C CA . ALA B 1 153 ? -2.521 -5.273 -8.219 1 88.5 153 ALA B CA 1
ATOM 2666 C C . ALA B 1 153 ? -2.164 -5.934 -9.547 1 88.5 153 ALA B C 1
ATOM 2668 O O . ALA B 1 153 ? -2.6 -7.051 -9.828 1 88.5 153 ALA B O 1
ATOM 2669 N N . PHE B 1 154 ? -1.369 -5.277 -10.32 1 88.44 154 PHE B N 1
ATOM 2670 C CA . PHE B 1 154 ? -0.973 -5.781 -11.625 1 88.44 154 PHE B CA 1
ATOM 2671 C C . PHE B 1 154 ? -0.134 -7.047 -11.492 1 88.44 154 PHE B C 1
ATOM 2673 O O . PHE B 1 154 ? -0.379 -8.039 -12.18 1 88.44 154 PHE B O 1
ATOM 2680 N N . VAL B 1 155 ? 0.839 -6.988 -10.617 1 87.12 155 VAL B N 1
ATOM 2681 C CA . VAL B 1 155 ? 1.723 -8.133 -10.422 1 87.12 155 VAL B CA 1
ATOM 2682 C C . VAL B 1 155 ? 0.922 -9.32 -9.883 1 87.12 155 VAL B C 1
ATOM 2684 O O . VAL B 1 155 ? 1.132 -10.461 -10.305 1 87.12 155 VAL B O 1
ATOM 2687 N N . MET B 1 156 ? 0.015 -9.047 -9.016 1 85.31 156 MET B N 1
ATOM 2688 C CA . MET B 1 156 ? -0.811 -10.117 -8.469 1 85.31 156 MET B CA 1
ATOM 2689 C C . MET B 1 156 ? -1.683 -10.734 -9.562 1 85.31 156 MET B C 1
ATOM 2691 O O . MET B 1 156 ? -1.861 -11.953 -9.602 1 85.31 156 MET B O 1
ATOM 2695 N N . LEU B 1 157 ? -2.209 -10.008 -10.383 1 83.5 157 LEU B N 1
ATOM 2696 C CA . LEU B 1 157 ? -3.01 -10.5 -11.5 1 83.5 157 LEU B CA 1
ATOM 2697 C C . LEU B 1 157 ? -2.186 -11.414 -12.398 1 83.5 157 LEU B C 1
ATOM 2699 O O . LEU B 1 157 ? -2.67 -12.461 -12.836 1 83.5 157 LEU B O 1
ATOM 2703 N N . ILE B 1 158 ? -0.989 -10.992 -12.633 1 83.38 158 ILE B N 1
ATOM 2704 C CA . ILE B 1 158 ? -0.09 -11.781 -13.469 1 83.38 158 ILE B CA 1
ATOM 2705 C C . ILE B 1 158 ? 0.202 -13.117 -12.797 1 83.38 158 ILE B C 1
ATOM 2707 O O . ILE B 1 158 ? 0.146 -14.172 -13.438 1 83.38 158 ILE B O 1
ATOM 2711 N N . LEU B 1 159 ? 0.43 -13.062 -11.539 1 82.88 159 LEU B N 1
ATOM 2712 C CA . LEU B 1 159 ? 0.786 -14.273 -10.805 1 82.88 159 LEU B CA 1
ATOM 2713 C C . LEU B 1 159 ? -0.417 -15.203 -10.672 1 82.88 159 LEU B C 1
ATOM 2715 O O . LEU B 1 159 ? -0.259 -16.422 -10.602 1 82.88 159 LEU B O 1
ATOM 2719 N N . LEU B 1 160 ? -1.63 -14.664 -10.656 1 79.06 160 LEU B N 1
ATOM 2720 C CA . LEU B 1 160 ? -2.844 -15.469 -10.555 1 79.06 160 LEU B CA 1
ATOM 2721 C C . LEU B 1 160 ? -3.199 -16.094 -11.898 1 79.06 160 LEU B C 1
ATOM 2723 O O . LEU B 1 160 ? -3.791 -17.172 -11.953 1 79.06 160 LEU B O 1
ATOM 2727 N N . ASP B 1 161 ? -2.879 -15.391 -12.898 1 74.75 161 ASP B N 1
ATOM 2728 C CA . ASP B 1 161 ? -3.256 -15.828 -14.242 1 74.75 161 ASP B CA 1
ATOM 2729 C C . ASP B 1 161 ? -2.195 -16.766 -14.828 1 74.75 161 ASP B C 1
ATOM 2731 O O . ASP B 1 161 ? -2.447 -17.453 -15.82 1 74.75 161 ASP B O 1
ATOM 2735 N N . LEU B 1 162 ? -0.997 -16.609 -14.266 1 62.97 162 LEU B N 1
ATOM 2736 C CA . LEU B 1 162 ? 0.057 -17.484 -14.758 1 62.97 162 LEU B CA 1
ATOM 2737 C C . LEU B 1 162 ? -0.334 -18.953 -14.578 1 62.97 162 LEU B C 1
ATOM 2739 O O . LEU B 1 162 ? -0.838 -19.344 -13.523 1 62.97 162 LEU B O 1
ATOM 2743 N N . ASN B 1 163 ? -0.712 -19.719 -15.641 1 60.09 163 ASN B N 1
ATOM 2744 C CA . ASN B 1 163 ? -1.044 -21.141 -15.672 1 60.09 163 ASN B CA 1
ATOM 2745 C C . ASN B 1 163 ? 0.168 -22 -15.344 1 60.09 163 ASN B C 1
ATOM 2747 O O . ASN B 1 163 ? 1.295 -21.672 -15.711 1 60.09 163 ASN B O 1
#

Secondary structure (DSSP, 8-state):
-HHHHHHHHHHHHHHHHHHHHHHT-HHHHHHHHHHHHHHHHHHHHH-TTHHHHHHHHHHHHHHHHHHHHHHHHHHTT-HHHHTTS----HHHHHHHHHHHHHHHHHHHHGGG-GGGHHHHHHHHHHHHHHHHHHHHHSSSHHHHHHHHHHHHHHHHHHHHH--/-HHHHHHHHHHHHHHHHHHHHHHT-HHHHHHHHHHHHHHHHHHHHH-TTHHHHHHHHHHHHHHHHHHHHHHHHHHTT-HHHHTTS----HHHHHHHHHHHHHHHHHHHHGGG-GGGHHHHHHHHHHHHHHHHHHHHHSSSHHHHHHHHHHHHHHHHHHHHH--

=== Feature glossary ===
A reading guide for the features in this record.

Start from the sequence.

  · Sequence gives the chain of amino acids in standard one-letter code (A=alanine, C=cysteine, …, Y=tyrosine), read N→C. It is the only feature that is directly encoded by the gene; all structural features are derived from the folded form of this sequence.

Fold it, and you get atomic coordinates and the backbone conformation that goes with them.

  · Structure coordinates are given as an mmCIF _atom_site loop: one row per atom with element, residue name, chain id, sequence number, and x/y/z position in Å. Only the four main-chain atoms per residue are included here; side chains are omitted to keep the record compact.

  · Backbone dihedral angles. Every residue except chain termini has a φ (preceding-C → N → Cα → C) and a ψ (N → Cα → C → next-N). They are reported in degrees following the IUPAC sign convention. Secondary structure is essentially a statement about which (φ, ψ) basin each residue occupies.

  · Eight-state secondary structure (DSSP): H is the canonical α-helix, G the tighter 3₁₀-helix, I the wider π-helix; E/B are β-structure, T and S are turns and bends, and '-' is everything else. DSSP derives these from the pattern of main-chain N–H···O=C hydrogen bonds, not from the sequence.

  · SS3 is a coarse helix/strand/coil call (letters a/b/c) made by the P-SEA algorithm from inter-Cα distances and dihedrals. It is less detailed than DSSP but needs only Cα positions.

Summarize the fold with a handful of shape descriptors and a per-residue structural alphabet.

  · Radius of gyration (Rg) is the root-mean-square distance of Cα atoms from their centroid — a single number for overall size and compactness. A globular domain of N residues has Rg ≈ 2.2·N^0.38 Å; an extended or disordered chain has a much larger Rg. The Cα contact count is the number of residue pairs whose Cα atoms are within 8 Å and are more than four positions apart in sequence — a standard proxy for tertiary packing density. The bounding box is the smallest axis-aligned box enclosing all Cα atoms.

  · 3Di is Foldseek's structural alphabet. Each residue is assigned one of twenty discrete states based on how its Cα sits relative to its spatial (not sequential) neighbors. Aligning 3Di strings finds structural homologs roughly as well as full 3D superposition, but orders of magnitude faster.

  · Solvent-accessible surface area (SASA) is the area in Å² traced out by the centre of a 1.4 Å probe sphere (a water molecule) rolled over the protein's van der Waals surface (Shrake–Rupley / Lee–Richards construction). Buried residues have near-zero SASA; fully exposed residues can exceed 200 Å². The total SASA scales roughly with the number of surface residues.

Ask how reliable the model is.

  · For AlphaFold models, the B-factor field carries pLDDT — the model's own estimate of local accuracy on a 0–100 scale. Regions with pLDDT<50 should be treated as essentially unmodeled; they often correspond to intrinsically disordered segments.

  · For experimental (PDB) structures, the B-factor (temperature factor) quantifies the positional spread of each atom in the crystal — a combination of thermal vibration and static disorder — in units of Å². High B-factors mark flexible loops or poorly resolved regions; low B-factors mark the rigid, well-ordered core.

  · Predicted Aligned Error (PAE) is an AlphaFold confidence matrix: entry (i, j) is the expected error in the position of residue j, in ångströms, when the prediction is superimposed on the true structure at residue i. Low PAE within a block of residues means that block is internally rigid and well-predicted; high PAE between two blocks means their relative placement is uncertain even if each block individually is confident.

Place it in context: what it resembles, what it is annotated as, and how it looks.

  · Structural nearest neighbors (via Foldseek easy-search vs the PDB). Reported per hit: target PDB id, E-value, and alignment TM-score. A TM-score above ~0.5 is the conventional threshold for 'same fold'.

  · Functional annotations link the protein to curated databases. InterPro entries identify conserved domains and families by matching the sequence against member-database signatures (Pfam, PROSITE, CDD, …). Gene Ontology (GO) terms describe molecular function, biological process, and cellular component in a controlled vocabulary. CATH places the structure in a hierarchical fold classification (Class/Architecture/Topology/Homologous-superfamily). The organism is the source species.

  · The contact map is a binary N×N matrix image: pixel (i, j) is dark where Cα_i and Cα_j are within 8 Å and |i−j|>4. Because the |i−j|>4 filter removes local helical contacts, off-diagonal stripes parallel to the main diagonal indicate parallel β-sheets; stripes perpendicular to it indicate antiparallel β-sheets. The Ramachandran plot scatters every residue's (φ, ψ) pair against the sterically allowed regions. The PAE heatmap renders the predicted-aligned-error matrix.

  · Six rendered views show the 3D structure from the faces of a cube — i.e. along ±x, ±y, ±z. Rendering representation is drawn randomly per protein from cartoon (secondary-structure ribbons), sticks (backbone bonds), or molecular surface; coloring is either N→C rainbow (blue at the N-terminus through red at the C-terminus) or one color per chain.